Protein AF-A0A2P6S4Z4-F1 (afdb_monomer_lite)

Foldseek 3Di:
DDDDPPDPPPPPPQDADDLVNVVVLLVLLVVLLVCLVVVVLVSSLVSLVVSLVVLVVGPHPPDPVSVLVNLLSVQLNVCSVVSVSLLNLLSSLLSSLLSCVVSVVDDDDPDPPDDDDDPPPPVVCLVVVLVLLLQLLVCLVVVVLVSNVVSLSVVSNVSSVPSVVSNPNLSSLLSSLSSVLNVCSVVVVSVSSNVSSCVSCVSVVSPPPPPPPDDD

Sequence (216 aa):
MFMNCFREENSGGGRPLTEEEIGAWINVLRGAEIALEADKIQTASAMVAGVAARLDATDLPDDVKEAKLQEMMKAIEQAVEEDNKSKAVALINAIGAEFEHQHGNARGRGTLQRQLHQTENLHSVQPVLAGRLKDAFTAIERQEIAKAQRILHGFYHLLKDNKELCKDKKTLIFLHAIHQTEQYIKQDARSKAEQTLQGAAFALGVGVQKQLQEGH

pLDDT: mean 71.38, std 17.84, range [32.12, 90.38]

Organism: Rosa chinensis (NCBI:txid74649)

Radius of gyration: 20.3 Å; chains: 1; bounding box: 72×39×55 Å

Structure (mmCIF, N/CA/C/O backbone):
data_AF-A0A2P6S4Z4-F1
#
_entry.id   AF-A0A2P6S4Z4-F1
#
loop_
_atom_site.group_PDB
_atom_site.id
_atom_site.type_symbol
_atom_site.label_atom_id
_atom_site.label_alt_id
_atom_site.label_comp_id
_atom_site.label_asym_id
_atom_site.label_entity_id
_atom_site.label_seq_id
_atom_site.pdbx_PDB_ins_code
_atom_site.Cartn_x
_atom_site.Cartn_y
_atom_site.Cartn_z
_atom_site.occupancy
_atom_site.B_iso_or_equiv
_atom_site.auth_seq_id
_atom_site.auth_comp_id
_atom_site.auth_asym_id
_atom_site.auth_atom_id
_atom_site.pdbx_PDB_model_num
ATOM 1 N N . MET A 1 1 ? 56.459 -18.640 17.563 1.00 38.53 1 MET A N 1
ATOM 2 C CA . MET A 1 1 ? 56.231 -18.186 16.176 1.00 38.53 1 MET A CA 1
ATOM 3 C C . MET A 1 1 ? 54.728 -18.244 15.953 1.00 38.53 1 MET A C 1
ATOM 5 O O . MET A 1 1 ? 54.200 -19.321 15.726 1.00 38.53 1 MET A O 1
ATOM 9 N N . PHE A 1 2 ? 54.030 -17.138 16.218 1.00 35.75 2 PHE A N 1
ATOM 10 C CA . PHE A 1 2 ? 52.566 -17.066 16.208 1.00 35.75 2 PHE A CA 1
ATOM 11 C C . PHE A 1 2 ? 52.087 -16.130 15.096 1.00 35.75 2 PHE A C 1
ATOM 13 O O . PHE A 1 2 ? 52.628 -15.042 14.938 1.00 35.75 2 PHE A O 1
ATOM 20 N N . MET A 1 3 ? 51.037 -16.604 14.423 1.00 34.03 3 MET A N 1
ATOM 21 C CA . MET A 1 3 ? 49.955 -15.891 13.734 1.00 34.03 3 MET A CA 1
ATOM 22 C C . MET A 1 3 ? 50.257 -15.030 12.500 1.00 34.03 3 MET A C 1
ATOM 24 O O . MET A 1 3 ? 50.690 -13.885 12.570 1.00 34.03 3 MET A O 1
ATOM 28 N N . ASN A 1 4 ? 49.827 -15.598 11.367 1.00 43.94 4 ASN A N 1
ATOM 29 C CA . ASN A 1 4 ? 49.181 -14.900 10.261 1.00 43.94 4 ASN A CA 1
ATOM 30 C C . ASN A 1 4 ? 48.159 -13.871 10.775 1.00 43.94 4 ASN A C 1
ATOM 32 O O . ASN A 1 4 ? 47.177 -14.250 11.410 1.00 43.94 4 ASN A O 1
ATOM 36 N N . CYS A 1 5 ? 48.345 -12.606 10.408 1.00 39.00 5 CYS A N 1
ATOM 37 C CA . CYS A 1 5 ? 47.287 -11.600 10.378 1.00 39.00 5 CYS A CA 1
ATOM 38 C C . CYS A 1 5 ? 47.094 -11.165 8.924 1.00 39.00 5 CYS A C 1
ATOM 40 O O . CYS A 1 5 ? 47.568 -10.115 8.504 1.00 39.00 5 CYS A O 1
ATOM 42 N N . PHE A 1 6 ? 46.398 -12.002 8.156 1.00 42.88 6 PHE A N 1
ATOM 43 C CA . PHE A 1 6 ? 45.563 -11.501 7.072 1.00 42.88 6 PHE A CA 1
ATOM 44 C C . PHE A 1 6 ? 44.304 -10.954 7.747 1.00 42.88 6 PHE A C 1
ATOM 46 O O . PHE A 1 6 ? 43.524 -11.716 8.317 1.00 42.88 6 PHE A O 1
ATOM 53 N N . ARG A 1 7 ? 44.127 -9.637 7.738 1.00 34.62 7 ARG A N 1
ATOM 54 C CA . ARG A 1 7 ? 42.808 -9.037 7.914 1.00 34.62 7 ARG A CA 1
ATOM 55 C C . ARG A 1 7 ? 42.607 -8.124 6.724 1.00 34.62 7 ARG A C 1
ATOM 57 O O . ARG A 1 7 ? 43.152 -7.029 6.684 1.00 34.62 7 ARG A O 1
ATOM 64 N N . GLU A 1 8 ? 41.900 -8.658 5.737 1.00 39.00 8 GLU A N 1
ATOM 65 C CA . GLU A 1 8 ? 41.342 -7.887 4.639 1.00 39.00 8 GLU A CA 1
ATOM 66 C C . GLU A 1 8 ? 40.500 -6.757 5.233 1.00 39.00 8 GLU A C 1
ATOM 68 O O . GLU A 1 8 ? 39.553 -6.980 5.995 1.00 39.00 8 GLU A O 1
ATOM 73 N N . GLU A 1 9 ? 40.893 -5.531 4.910 1.00 37.28 9 GLU A N 1
ATOM 74 C CA . GLU A 1 9 ? 40.041 -4.359 5.008 1.00 37.28 9 GLU A CA 1
ATOM 75 C C . GLU A 1 9 ? 38.909 -4.552 4.002 1.00 37.28 9 GLU A C 1
ATOM 77 O O . GLU A 1 9 ? 39.023 -4.202 2.827 1.00 37.28 9 GLU A O 1
ATOM 82 N N . ASN A 1 10 ? 37.818 -5.168 4.458 1.00 32.72 10 ASN A N 1
ATOM 83 C CA . ASN A 1 10 ? 36.588 -5.239 3.689 1.00 32.72 10 ASN A CA 1
ATOM 84 C C . ASN A 1 10 ? 36.005 -3.822 3.641 1.00 32.72 10 ASN A C 1
ATOM 86 O O . ASN A 1 10 ? 35.256 -3.388 4.516 1.00 32.72 10 ASN A O 1
ATOM 90 N N . SER A 1 11 ? 36.464 -3.073 2.644 1.00 38.00 11 SER A N 1
ATOM 91 C CA . SER A 1 11 ? 35.952 -1.769 2.267 1.00 38.00 11 SER A CA 1
ATOM 92 C C . SER A 1 11 ? 34.535 -1.985 1.749 1.00 38.00 11 SER A C 1
ATOM 94 O O . SER A 1 11 ? 34.343 -2.332 0.585 1.00 38.00 11 SER A O 1
ATOM 96 N N . GLY A 1 12 ? 33.551 -1.838 2.639 1.00 35.84 12 GLY A N 1
ATOM 97 C CA . GLY A 1 12 ? 32.130 -1.743 2.309 1.00 35.84 12 GLY A CA 1
ATOM 98 C C . GLY A 1 12 ? 31.879 -0.460 1.526 1.00 35.84 12 GLY A C 1
ATOM 99 O O . GLY A 1 12 ? 31.454 0.550 2.072 1.00 35.84 12 GLY A O 1
ATOM 100 N N . GLY A 1 13 ? 32.280 -0.474 0.259 1.00 34.88 13 GLY A N 1
ATOM 101 C CA . GLY A 1 13 ? 31.943 0.530 -0.732 1.00 34.88 13 GLY A CA 1
ATOM 102 C C . GLY A 1 13 ? 30.758 0.024 -1.532 1.00 34.88 13 GLY A C 1
ATOM 103 O O . GLY A 1 13 ? 30.939 -0.444 -2.657 1.00 34.88 13 GLY A O 1
ATOM 104 N N . GLY A 1 14 ? 29.564 0.082 -0.945 1.00 45.16 14 GLY A N 1
ATOM 105 C CA . GLY A 1 14 ? 28.321 -0.123 -1.671 1.00 45.16 14 GLY A CA 1
ATOM 106 C C . GLY A 1 14 ? 28.251 0.835 -2.854 1.00 45.16 14 GLY A C 1
ATOM 107 O O . GLY A 1 14 ? 28.290 2.058 -2.694 1.00 45.16 14 GLY A O 1
ATOM 108 N N . ARG A 1 15 ? 28.241 0.288 -4.074 1.00 50.69 15 ARG A N 1
ATOM 109 C CA . ARG A 1 15 ? 28.067 1.103 -5.279 1.00 50.69 15 ARG A CA 1
ATOM 110 C C . ARG A 1 15 ? 26.644 1.676 -5.260 1.00 50.69 15 ARG A C 1
ATOM 112 O O . ARG A 1 15 ? 25.706 0.913 -5.028 1.00 50.69 15 ARG A O 1
ATOM 119 N N . PRO A 1 16 ? 26.456 2.977 -5.526 1.00 54.06 16 PRO A N 1
ATOM 120 C CA . PRO A 1 16 ? 25.119 3.537 -5.639 1.00 54.06 16 PRO A CA 1
ATOM 121 C C . PRO A 1 16 ? 24.357 2.824 -6.760 1.00 54.06 16 PRO A C 1
ATOM 123 O O . PRO A 1 16 ? 24.938 2.504 -7.803 1.00 54.06 16 PRO A O 1
ATOM 126 N N . LEU A 1 17 ? 23.065 2.582 -6.539 1.00 60.28 17 LEU A N 1
ATOM 127 C CA . LEU A 1 17 ? 22.195 1.970 -7.538 1.00 60.28 17 LEU A CA 1
ATOM 128 C C . LEU A 1 17 ? 22.191 2.799 -8.820 1.00 60.28 17 LEU A C 1
ATOM 130 O O . LEU A 1 17 ? 21.962 4.011 -8.798 1.00 60.28 17 LEU A O 1
ATOM 134 N N . THR A 1 18 ? 22.437 2.137 -9.945 1.00 65.12 18 THR A N 1
ATOM 135 C CA . THR A 1 18 ? 22.367 2.793 -11.248 1.00 65.12 18 THR A CA 1
ATOM 136 C C . THR A 1 18 ? 20.911 2.979 -11.669 1.00 65.12 18 THR A C 1
ATOM 138 O O . THR A 1 18 ? 20.033 2.179 -11.341 1.00 65.12 18 THR A O 1
ATOM 141 N N . GLU A 1 19 ? 20.635 4.026 -12.448 1.00 62.94 19 GLU A N 1
ATOM 142 C CA . GLU A 1 19 ? 19.294 4.275 -12.999 1.00 62.94 19 GLU A CA 1
ATOM 143 C C . GLU A 1 19 ? 18.783 3.093 -13.846 1.00 62.94 19 GLU A C 1
ATOM 145 O O . GLU A 1 19 ? 17.580 2.837 -13.903 1.00 62.94 19 GLU A O 1
ATOM 150 N N . GLU A 1 20 ? 19.692 2.331 -14.463 1.00 67.38 20 GLU A N 1
ATOM 151 C CA . GLU A 1 20 ? 19.372 1.118 -15.223 1.00 67.38 20 GLU A CA 1
ATOM 152 C C . GLU A 1 20 ? 18.885 -0.026 -14.323 1.00 67.38 20 GLU A C 1
ATOM 154 O O . GLU A 1 20 ? 17.918 -0.712 -14.665 1.00 67.38 20 GLU A O 1
ATOM 159 N N . GLU A 1 21 ? 19.504 -0.213 -13.155 1.00 69.12 21 GLU A N 1
ATOM 160 C CA . GLU A 1 21 ? 19.091 -1.219 -12.170 1.00 69.12 21 GLU A CA 1
ATOM 161 C C . GLU A 1 21 ? 17.712 -0.885 -11.592 1.00 69.12 21 GLU A C 1
ATOM 163 O O . GLU A 1 21 ? 16.837 -1.754 -11.540 1.00 69.12 21 GLU A O 1
ATOM 168 N N . ILE A 1 22 ? 17.471 0.390 -11.276 1.00 69.31 22 ILE A N 1
ATOM 169 C CA . ILE A 1 22 ? 16.160 0.887 -10.835 1.00 69.31 22 ILE A CA 1
ATOM 170 C C . ILE A 1 22 ? 15.104 0.672 -11.930 1.00 69.31 22 ILE A C 1
ATOM 172 O O . ILE A 1 22 ? 14.015 0.154 -11.667 1.00 69.31 22 ILE A O 1
ATOM 176 N N . GLY A 1 23 ? 15.426 1.007 -13.184 1.00 66.62 23 GLY A N 1
ATOM 177 C CA . GLY A 1 23 ? 14.535 0.791 -14.324 1.00 66.62 23 GLY A CA 1
ATOM 178 C C . GLY A 1 23 ? 14.185 -0.686 -14.536 1.00 66.62 23 GLY A C 1
ATOM 179 O O . GLY A 1 23 ? 13.029 -1.024 -14.809 1.00 66.62 23 GLY A O 1
ATOM 180 N N . ALA A 1 24 ? 15.152 -1.590 -14.359 1.00 77.19 24 ALA A N 1
ATOM 181 C CA . ALA A 1 24 ? 14.922 -3.029 -14.428 1.00 77.19 24 ALA A CA 1
ATOM 182 C C . ALA A 1 24 ? 13.969 -3.511 -13.323 1.00 77.19 24 ALA A C 1
ATOM 184 O O . ALA A 1 24 ? 13.082 -4.325 -13.590 1.00 77.19 24 ALA A O 1
ATOM 185 N N . TRP A 1 25 ? 14.096 -2.983 -12.105 1.00 79.12 25 TRP A N 1
ATOM 186 C CA . TRP A 1 25 ? 13.218 -3.333 -10.987 1.00 79.12 25 TRP A CA 1
ATOM 187 C C . TRP A 1 25 ? 11.778 -2.884 -11.220 1.00 79.12 25 TRP A C 1
ATOM 189 O O . TRP A 1 25 ? 10.855 -3.680 -11.050 1.00 79.12 25 TRP A O 1
ATOM 199 N N . ILE A 1 26 ? 11.576 -1.656 -11.702 1.00 76.19 26 ILE A N 1
ATOM 200 C CA . ILE A 1 26 ? 10.241 -1.139 -12.043 1.00 76.19 26 ILE A CA 1
ATOM 201 C C . ILE A 1 26 ? 9.589 -1.994 -13.129 1.00 76.19 26 ILE A C 1
ATOM 203 O O . ILE A 1 26 ? 8.400 -2.297 -13.047 1.00 76.19 26 ILE A O 1
ATOM 207 N N . ASN A 1 27 ? 10.354 -2.436 -14.129 1.00 78.75 27 ASN A N 1
ATOM 208 C CA . ASN A 1 27 ? 9.832 -3.321 -15.169 1.00 78.75 27 ASN A CA 1
ATOM 209 C C . ASN A 1 27 ? 9.381 -4.677 -14.606 1.00 78.75 27 ASN A C 1
ATOM 211 O O . ASN A 1 27 ? 8.350 -5.199 -15.034 1.00 78.75 27 ASN A O 1
ATOM 215 N N . VAL A 1 28 ? 10.100 -5.229 -13.623 1.00 84.38 28 VAL A N 1
ATOM 216 C CA . VAL A 1 28 ? 9.684 -6.457 -12.928 1.00 84.38 28 VAL A CA 1
ATOM 217 C C . VAL A 1 28 ? 8.427 -6.218 -12.089 1.00 84.38 28 VAL A C 1
ATOM 219 O O . VAL A 1 28 ? 7.503 -7.025 -12.161 1.00 84.38 28 VAL A O 1
ATOM 222 N N . LEU A 1 29 ? 8.338 -5.101 -11.361 1.00 81.75 29 LEU A N 1
ATOM 223 C CA . LEU A 1 29 ? 7.143 -4.742 -10.587 1.00 81.75 29 LEU A CA 1
ATOM 224 C C . LEU A 1 29 ? 5.912 -4.537 -11.483 1.00 81.75 29 LEU A C 1
ATOM 226 O O . LEU A 1 29 ? 4.835 -5.032 -11.165 1.00 81.75 29 LEU A O 1
ATOM 230 N N . ARG A 1 30 ? 6.071 -3.905 -12.651 1.00 81.38 30 ARG A N 1
ATOM 231 C CA . ARG A 1 30 ? 5.015 -3.822 -13.677 1.00 81.38 30 ARG A CA 1
ATOM 232 C C . ARG A 1 30 ? 4.630 -5.202 -14.217 1.00 81.38 30 ARG A C 1
ATOM 234 O O . ARG A 1 30 ? 3.461 -5.468 -14.479 1.00 81.38 30 ARG A O 1
ATOM 241 N N . GLY A 1 31 ? 5.595 -6.108 -14.364 1.00 81.38 31 GLY A N 1
ATOM 242 C CA . GLY A 1 31 ? 5.321 -7.514 -14.668 1.00 81.38 31 GLY A CA 1
ATOM 243 C C . GLY A 1 31 ? 4.476 -8.190 -13.582 1.00 81.38 31 GLY A C 1
ATOM 244 O O . GLY A 1 31 ? 3.517 -8.893 -13.905 1.00 81.38 31 GLY A O 1
ATOM 245 N N . ALA A 1 32 ? 4.786 -7.928 -12.309 1.00 81.56 32 ALA A N 1
ATOM 246 C CA . ALA A 1 32 ? 4.036 -8.441 -11.166 1.00 81.56 32 ALA A CA 1
ATOM 247 C C . ALA A 1 32 ? 2.606 -7.885 -11.129 1.00 81.56 32 ALA A C 1
ATOM 249 O O . ALA A 1 32 ? 1.669 -8.643 -10.895 1.00 81.56 32 ALA A O 1
ATOM 250 N N . GLU A 1 33 ? 2.417 -6.602 -11.443 1.00 83.44 33 GLU A N 1
ATOM 251 C CA . GLU A 1 33 ? 1.096 -5.987 -11.617 1.00 83.44 33 GLU A CA 1
ATOM 252 C C . GLU A 1 33 ? 0.266 -6.732 -12.673 1.00 83.44 33 GLU A C 1
ATOM 254 O O . GLU A 1 33 ? -0.856 -7.148 -12.395 1.00 83.44 33 GLU A O 1
ATOM 259 N N . ILE A 1 34 ? 0.825 -6.974 -13.865 1.00 84.44 34 ILE A N 1
ATOM 260 C CA . ILE A 1 34 ? 0.132 -7.702 -14.943 1.00 84.44 34 ILE A CA 1
ATOM 261 C C . ILE A 1 34 ? -0.201 -9.137 -14.512 1.00 84.44 34 ILE A C 1
ATOM 263 O O . ILE A 1 34 ? -1.270 -9.659 -14.835 1.00 84.44 34 ILE A O 1
ATOM 267 N N . ALA A 1 35 ? 0.709 -9.793 -13.791 1.00 81.31 35 ALA A N 1
ATOM 268 C CA . ALA A 1 35 ? 0.474 -11.126 -13.254 1.00 81.31 35 ALA A CA 1
ATOM 269 C C . ALA A 1 35 ? -0.670 -11.123 -12.229 1.00 81.31 35 ALA A C 1
ATOM 271 O O . ALA A 1 35 ? -1.542 -11.987 -12.310 1.00 81.31 35 ALA A O 1
ATOM 272 N N . LEU A 1 36 ? -0.718 -10.133 -11.333 1.00 82.50 36 LEU A N 1
ATOM 273 C CA . LEU A 1 36 ? -1.828 -9.934 -10.402 1.00 82.50 36 LEU A CA 1
ATOM 274 C C . LEU A 1 36 ? -3.136 -9.695 -11.151 1.00 82.50 36 LEU A C 1
ATOM 276 O O . LEU A 1 36 ? -4.132 -10.333 -10.832 1.00 82.50 36 LEU A O 1
ATOM 280 N N . GLU A 1 37 ? -3.153 -8.821 -12.163 1.00 81.62 37 GLU A N 1
ATOM 281 C CA . GLU A 1 37 ? -4.328 -8.563 -13.007 1.00 81.62 37 GLU A CA 1
ATOM 282 C C . GLU A 1 37 ? -4.875 -9.838 -13.654 1.00 81.62 37 GLU A C 1
ATOM 284 O O . GLU A 1 37 ? -6.092 -10.011 -13.679 1.00 81.62 37 GLU A O 1
ATOM 289 N N . ALA A 1 38 ? -3.991 -10.743 -14.077 1.00 85.44 38 ALA A N 1
ATOM 290 C CA . ALA A 1 38 ? -4.318 -12.044 -14.656 1.00 85.44 38 ALA A CA 1
ATOM 291 C C . ALA A 1 38 ? -4.534 -13.176 -13.624 1.00 85.44 38 ALA A C 1
ATOM 293 O O . ALA A 1 38 ? -4.539 -14.343 -14.016 1.00 85.44 38 ALA A O 1
ATOM 294 N N . ASP A 1 39 ? -4.648 -12.850 -12.332 1.00 86.50 39 ASP A N 1
ATOM 295 C CA . ASP A 1 39 ? -4.830 -13.783 -11.205 1.00 86.50 39 ASP A CA 1
ATOM 296 C C . ASP A 1 39 ? -3.722 -14.854 -11.087 1.00 86.50 39 ASP A C 1
ATOM 298 O O . ASP A 1 39 ? -3.900 -15.945 -10.548 1.00 86.50 39 ASP A O 1
ATOM 302 N N . LYS A 1 40 ? -2.516 -14.523 -11.562 1.00 88.19 40 LYS A N 1
ATOM 303 C CA . LYS A 1 40 ? -1.300 -15.341 -11.452 1.00 88.19 40 LYS A CA 1
ATOM 304 C C . LYS A 1 40 ? -0.512 -14.969 -10.196 1.00 88.19 40 LYS A C 1
ATOM 306 O O . LYS A 1 40 ? 0.622 -14.492 -10.278 1.00 88.19 40 LYS A O 1
ATOM 311 N N . ILE A 1 41 ? -1.106 -15.211 -9.030 1.00 85.38 41 ILE A N 1
ATOM 312 C CA . ILE A 1 41 ? -0.573 -14.780 -7.724 1.00 85.38 41 ILE A CA 1
ATOM 313 C C . ILE A 1 41 ? 0.837 -15.327 -7.454 1.00 85.38 41 ILE A C 1
ATOM 315 O O . ILE A 1 41 ? 1.726 -14.575 -7.069 1.00 85.38 41 ILE A O 1
ATOM 319 N N . GLN A 1 42 ? 1.098 -16.605 -7.751 1.00 84.62 42 GLN A N 1
ATOM 320 C CA . GLN A 1 42 ? 2.431 -17.206 -7.572 1.00 84.62 42 GLN A CA 1
ATOM 321 C C . GLN A 1 42 ? 3.498 -16.553 -8.463 1.00 84.62 42 GLN A C 1
ATOM 323 O O . GLN A 1 42 ? 4.634 -16.353 -8.040 1.00 84.62 42 GLN A O 1
ATOM 328 N N . THR A 1 43 ? 3.133 -16.192 -9.696 1.00 86.56 43 THR A N 1
ATOM 329 C CA . THR A 1 43 ? 4.031 -15.482 -10.614 1.00 86.56 43 THR A CA 1
ATOM 330 C C . THR A 1 43 ? 4.327 -14.077 -10.103 1.00 86.56 43 THR A C 1
ATOM 332 O O . THR A 1 43 ? 5.485 -13.669 -10.098 1.00 86.56 43 THR A O 1
ATOM 335 N N . ALA A 1 44 ? 3.304 -13.359 -9.633 1.00 80.75 44 ALA A N 1
ATOM 336 C CA . ALA A 1 44 ? 3.480 -12.046 -9.028 1.00 80.75 44 ALA A CA 1
ATOM 337 C C . ALA A 1 44 ? 4.366 -12.109 -7.775 1.00 80.75 44 ALA A C 1
ATOM 339 O O . ALA A 1 44 ? 5.303 -11.327 -7.658 1.00 80.75 44 ALA A O 1
ATOM 340 N N . SER A 1 45 ? 4.130 -13.082 -6.891 1.00 80.88 45 SER A N 1
ATOM 341 C CA . SER A 1 45 ? 4.920 -13.306 -5.674 1.00 80.88 45 SER A CA 1
ATOM 342 C C . SER A 1 45 ? 6.397 -13.534 -5.998 1.00 80.88 45 SER A C 1
ATOM 344 O O . SER A 1 45 ? 7.254 -12.827 -5.476 1.00 80.88 45 SER A O 1
ATOM 346 N N . ALA A 1 46 ? 6.702 -14.427 -6.946 1.00 85.44 46 ALA A N 1
ATOM 347 C CA . ALA A 1 46 ? 8.079 -14.691 -7.364 1.00 85.44 46 ALA A CA 1
ATOM 348 C C . ALA A 1 46 ? 8.771 -13.448 -7.956 1.00 85.44 46 ALA A C 1
ATOM 350 O O . ALA A 1 46 ? 9.964 -13.232 -7.737 1.00 85.44 46 ALA A O 1
ATOM 351 N N . MET A 1 47 ? 8.034 -12.619 -8.702 1.00 87.44 47 MET A N 1
ATOM 352 C CA . MET A 1 47 ? 8.559 -11.370 -9.259 1.00 87.44 47 MET A CA 1
ATOM 353 C C . MET A 1 47 ? 8.873 -10.344 -8.167 1.00 87.44 47 MET A C 1
ATOM 355 O O . MET A 1 47 ? 9.960 -9.768 -8.189 1.00 87.44 47 MET A O 1
ATOM 359 N N . VAL A 1 48 ? 7.961 -10.141 -7.211 1.00 84.75 48 VAL A N 1
ATOM 360 C CA . VAL A 1 48 ? 8.151 -9.200 -6.094 1.00 84.75 48 VAL A CA 1
ATOM 361 C C . VAL A 1 48 ? 9.304 -9.656 -5.199 1.00 84.75 48 VAL A C 1
ATOM 363 O O . VAL A 1 48 ? 10.214 -8.864 -4.964 1.00 84.75 48 VAL A O 1
ATOM 366 N N . ALA A 1 49 ? 9.340 -10.935 -4.815 1.00 83.12 49 ALA A N 1
ATOM 367 C CA . ALA A 1 49 ? 10.425 -11.509 -4.016 1.00 83.12 49 ALA A CA 1
ATOM 368 C C . ALA A 1 49 ? 11.787 -11.377 -4.714 1.00 83.12 49 ALA A C 1
ATOM 370 O O . ALA A 1 49 ? 12.804 -11.078 -4.091 1.00 83.12 49 ALA A O 1
ATOM 371 N N . GLY A 1 50 ? 11.817 -11.531 -6.041 1.00 82.19 50 GLY A N 1
ATOM 372 C CA . GLY A 1 50 ? 13.024 -11.311 -6.831 1.00 82.19 50 GLY A CA 1
ATOM 373 C C . GLY A 1 50 ? 13.502 -9.855 -6.849 1.00 82.19 50 GLY A C 1
ATOM 374 O O . GLY A 1 50 ? 14.687 -9.615 -7.066 1.00 82.19 50 GLY A O 1
ATOM 375 N N . VAL A 1 51 ? 12.620 -8.871 -6.660 1.00 82.88 51 VAL A N 1
ATOM 376 C CA . VAL A 1 51 ? 13.013 -7.458 -6.507 1.00 82.88 51 VAL A CA 1
ATOM 377 C C . VAL A 1 51 ? 13.451 -7.184 -5.069 1.00 82.88 51 VAL A C 1
ATOM 379 O O . VAL A 1 51 ? 14.500 -6.578 -4.884 1.00 82.88 51 VAL A O 1
ATOM 382 N N . ALA A 1 52 ? 12.723 -7.687 -4.069 1.00 80.06 52 ALA A N 1
ATOM 383 C CA . ALA A 1 52 ? 13.077 -7.530 -2.658 1.00 80.06 52 ALA A CA 1
ATOM 384 C C . ALA A 1 52 ? 14.453 -8.133 -2.333 1.00 80.06 52 ALA A C 1
ATOM 386 O O . ALA A 1 52 ? 15.298 -7.456 -1.762 1.00 80.06 52 ALA A O 1
ATOM 387 N N . ALA A 1 53 ? 14.743 -9.347 -2.812 1.00 79.38 53 ALA A N 1
ATOM 388 C CA . ALA A 1 53 ? 16.044 -9.983 -2.604 1.00 79.38 53 ALA A CA 1
ATOM 389 C C . ALA A 1 53 ? 17.206 -9.203 -3.250 1.00 79.38 53 ALA A C 1
ATOM 391 O O . ALA A 1 53 ? 18.328 -9.226 -2.751 1.00 79.38 53 ALA A O 1
ATOM 392 N N . ARG A 1 54 ? 16.955 -8.512 -4.373 1.00 77.69 54 ARG A N 1
ATOM 393 C CA . ARG A 1 54 ? 17.954 -7.636 -5.008 1.00 77.69 54 ARG A CA 1
ATOM 394 C C . ARG A 1 54 ? 18.140 -6.342 -4.226 1.00 77.69 54 ARG A C 1
ATOM 396 O O . ARG A 1 54 ? 19.265 -5.860 -4.157 1.00 77.69 54 ARG A O 1
ATOM 403 N N . LEU A 1 55 ? 17.065 -5.808 -3.653 1.00 74.25 55 LEU A N 1
ATOM 404 C CA . LEU A 1 55 ? 17.113 -4.639 -2.783 1.00 74.25 55 LEU A CA 1
ATOM 405 C C . LEU A 1 55 ? 17.921 -4.943 -1.515 1.00 74.25 55 LEU A C 1
ATOM 407 O O . LEU A 1 55 ? 18.867 -4.220 -1.240 1.00 74.25 55 LEU A O 1
ATOM 411 N N . ASP A 1 56 ? 17.645 -6.061 -0.838 1.00 72.00 56 ASP A N 1
ATOM 412 C CA . ASP A 1 56 ? 18.383 -6.505 0.358 1.00 72.00 56 ASP A CA 1
ATOM 413 C C . ASP A 1 56 ? 19.868 -6.795 0.076 1.00 72.00 56 ASP A C 1
ATOM 415 O O . ASP A 1 56 ? 20.721 -6.642 0.947 1.00 72.00 56 ASP A O 1
ATOM 419 N N . ALA A 1 57 ? 20.191 -7.242 -1.141 1.00 71.81 57 ALA A N 1
ATOM 420 C CA . ALA A 1 57 ? 21.565 -7.499 -1.564 1.00 71.81 57 ALA A CA 1
ATOM 421 C C . ALA A 1 57 ? 22.309 -6.239 -2.037 1.00 71.81 57 ALA A C 1
ATOM 423 O O . ALA A 1 57 ? 23.506 -6.324 -2.329 1.00 71.81 57 ALA A O 1
ATOM 424 N N . THR A 1 58 ? 21.623 -5.099 -2.168 1.00 68.81 58 THR A N 1
ATOM 425 C CA . THR A 1 58 ? 22.262 -3.851 -2.580 1.00 68.81 58 THR A CA 1
ATOM 426 C C . THR A 1 58 ? 22.617 -3.023 -1.357 1.00 68.81 58 THR A C 1
ATOM 428 O O . THR A 1 58 ? 21.753 -2.651 -0.577 1.00 68.81 58 THR A O 1
ATOM 431 N N . ASP A 1 59 ? 23.906 -2.730 -1.211 1.00 61.75 59 ASP A N 1
ATOM 432 C CA . ASP A 1 59 ? 24.448 -1.886 -0.148 1.00 61.75 59 ASP A CA 1
ATOM 433 C C . ASP A 1 59 ? 24.197 -0.419 -0.525 1.00 61.75 59 ASP A C 1
ATOM 435 O O . ASP A 1 59 ? 24.977 0.223 -1.237 1.00 61.75 59 ASP A O 1
ATOM 439 N N . LEU A 1 60 ? 23.006 0.049 -0.179 1.00 58.25 60 LEU A N 1
ATOM 440 C CA . LEU A 1 60 ? 22.529 1.394 -0.448 1.00 58.25 60 LEU A CA 1
ATOM 441 C C . LEU A 1 60 ? 22.940 2.330 0.707 1.00 58.25 60 LEU A C 1
ATOM 443 O O . LEU A 1 60 ? 23.079 1.907 1.856 1.00 58.25 60 LEU A O 1
ATOM 447 N N . PRO A 1 61 ? 23.211 3.615 0.418 1.00 55.72 61 PRO A N 1
ATOM 448 C CA . PRO A 1 61 ? 23.482 4.587 1.463 1.00 55.72 61 PRO A CA 1
ATOM 449 C C . PRO A 1 61 ? 22.210 4.842 2.275 1.00 55.72 61 PRO A C 1
ATOM 451 O O . PRO A 1 61 ? 21.167 5.083 1.681 1.00 55.72 61 PRO A O 1
ATOM 454 N N . ASP A 1 62 ? 22.372 4.866 3.602 1.00 51.00 62 ASP A N 1
ATOM 455 C CA . ASP A 1 62 ? 21.381 4.932 4.695 1.00 51.00 62 ASP A CA 1
ATOM 456 C C . ASP A 1 62 ? 20.457 6.179 4.660 1.00 51.00 62 ASP A C 1
ATOM 458 O O . ASP A 1 62 ? 20.351 6.971 5.604 1.00 51.00 62 ASP A O 1
ATOM 462 N N . ASP A 1 63 ? 19.819 6.427 3.521 1.00 56.09 63 ASP A N 1
ATOM 463 C CA . ASP A 1 63 ? 18.874 7.500 3.320 1.00 56.09 63 ASP A CA 1
ATOM 464 C C . ASP A 1 63 ? 17.464 7.037 3.713 1.00 56.09 63 ASP A C 1
ATOM 466 O O . ASP A 1 63 ? 17.031 5.905 3.514 1.00 56.09 63 ASP A O 1
ATOM 470 N N . VAL A 1 64 ? 16.686 7.947 4.301 1.00 53.25 64 VAL A N 1
ATOM 471 C CA . VAL A 1 64 ? 15.315 7.674 4.784 1.00 53.25 64 VAL A CA 1
ATOM 472 C C . VAL A 1 64 ? 14.396 7.129 3.669 1.00 53.25 64 VAL A C 1
ATOM 474 O O . VAL A 1 64 ? 13.332 6.568 3.944 1.00 53.25 64 VAL A O 1
ATOM 477 N N . LYS A 1 65 ? 14.782 7.296 2.399 1.00 58.72 65 LYS A N 1
ATOM 478 C CA . LYS A 1 65 ? 14.039 6.814 1.234 1.00 58.72 65 LYS A CA 1
ATOM 479 C C . LYS A 1 65 ? 14.237 5.321 1.002 1.00 58.72 65 LYS A C 1
ATOM 481 O O . LYS A 1 65 ? 13.254 4.662 0.665 1.00 58.72 65 LYS A O 1
ATOM 486 N N . GLU A 1 66 ? 15.435 4.787 1.218 1.00 63.97 66 GLU A N 1
ATOM 487 C CA . GLU A 1 66 ? 15.696 3.355 1.112 1.00 63.97 66 GLU A CA 1
ATOM 488 C C . GLU A 1 66 ? 14.885 2.558 2.134 1.00 63.97 66 GLU A C 1
ATOM 490 O O . GLU A 1 66 ? 14.153 1.642 1.755 1.00 63.97 66 GLU A O 1
ATOM 495 N N . ALA A 1 67 ? 14.958 2.928 3.416 1.00 67.88 67 ALA A N 1
ATOM 496 C CA . ALA A 1 67 ? 14.231 2.221 4.472 1.00 67.88 67 ALA A CA 1
ATOM 497 C C . ALA A 1 67 ? 12.721 2.174 4.176 1.00 67.88 67 ALA A C 1
ATOM 499 O O . ALA A 1 67 ? 12.048 1.162 4.380 1.00 67.88 67 ALA A O 1
ATOM 500 N N . LYS A 1 68 ? 12.191 3.262 3.607 1.00 71.94 68 LYS A N 1
ATOM 501 C CA . LYS A 1 68 ? 10.802 3.341 3.161 1.00 71.94 68 LYS A CA 1
ATOM 502 C C . LYS A 1 68 ? 10.519 2.458 1.948 1.00 71.94 68 LYS A C 1
ATOM 504 O O . LYS A 1 68 ? 9.467 1.830 1.893 1.00 71.94 68 LYS A O 1
ATOM 509 N N . LEU A 1 69 ? 11.421 2.408 0.971 1.00 75.56 69 LEU A N 1
ATOM 510 C CA . LEU A 1 69 ? 11.284 1.538 -0.193 1.00 75.56 69 LEU A CA 1
ATOM 511 C C . LEU A 1 69 ? 11.279 0.062 0.221 1.00 75.56 69 LEU A C 1
ATOM 513 O O . LEU A 1 69 ? 10.402 -0.679 -0.217 1.00 75.56 69 LEU A O 1
ATOM 517 N N . GLN A 1 70 ? 12.197 -0.346 1.098 1.00 78.69 70 GLN A N 1
ATOM 518 C CA . GLN A 1 70 ? 12.246 -1.698 1.656 1.00 78.69 70 GLN A CA 1
ATOM 519 C C . GLN A 1 70 ? 10.950 -2.049 2.398 1.00 78.69 70 GLN A C 1
ATOM 521 O O . GLN A 1 70 ? 10.382 -3.120 2.182 1.00 78.69 70 GLN A O 1
ATOM 526 N N . GLU A 1 71 ? 10.437 -1.141 3.234 1.00 82.62 71 GLU A N 1
ATOM 527 C CA . GLU A 1 71 ? 9.167 -1.349 3.939 1.00 82.62 71 GLU A CA 1
ATOM 528 C C . GLU A 1 71 ? 7.994 -1.504 2.958 1.00 82.62 71 GLU A C 1
ATOM 530 O O . GLU A 1 71 ? 7.152 -2.387 3.124 1.00 82.62 71 GLU A O 1
ATOM 535 N N . MET A 1 72 ? 7.960 -0.705 1.890 1.00 84.25 72 MET A N 1
ATOM 536 C CA . MET A 1 72 ? 6.907 -0.787 0.877 1.00 84.25 72 MET A CA 1
ATOM 537 C C . MET A 1 72 ? 7.019 -2.044 0.008 1.00 84.25 72 MET A C 1
ATOM 539 O O . MET A 1 72 ? 5.994 -2.609 -0.365 1.00 84.25 72 MET A O 1
ATOM 543 N N . MET A 1 73 ? 8.232 -2.530 -0.260 1.00 85.88 73 MET A N 1
ATOM 544 C CA . MET A 1 73 ? 8.453 -3.817 -0.923 1.00 85.88 73 MET A CA 1
ATOM 545 C C . MET A 1 73 ? 7.921 -4.977 -0.078 1.00 85.88 73 MET A C 1
ATOM 547 O O . MET A 1 73 ? 7.139 -5.782 -0.583 1.00 85.88 73 MET A O 1
ATOM 551 N N . LYS A 1 74 ? 8.224 -4.995 1.225 1.00 87.38 74 LYS A N 1
ATOM 552 C CA . LYS A 1 74 ? 7.651 -5.969 2.170 1.00 87.38 74 LYS A CA 1
ATOM 553 C C . LYS A 1 74 ? 6.126 -5.868 2.242 1.00 87.38 74 LYS A C 1
ATOM 555 O O . LYS A 1 74 ? 5.434 -6.880 2.317 1.00 87.38 74 LYS A O 1
ATOM 560 N N . ALA A 1 75 ? 5.578 -4.654 2.170 1.00 89.06 75 ALA A N 1
ATOM 561 C CA . ALA A 1 75 ? 4.134 -4.448 2.132 1.00 89.06 75 ALA A CA 1
ATOM 562 C C . ALA A 1 75 ? 3.485 -5.017 0.856 1.00 89.06 75 ALA A C 1
ATOM 564 O O . ALA A 1 75 ? 2.348 -5.490 0.927 1.00 89.06 75 ALA A O 1
ATOM 565 N N . ILE A 1 76 ? 4.183 -4.993 -0.290 1.00 87.69 76 ILE A N 1
ATOM 566 C CA . ILE A 1 76 ? 3.731 -5.654 -1.523 1.00 87.69 76 ILE A CA 1
ATOM 567 C C . ILE A 1 76 ? 3.775 -7.170 -1.344 1.00 87.69 76 ILE A C 1
ATOM 569 O O . ILE A 1 76 ? 2.781 -7.819 -1.650 1.00 87.69 76 ILE A O 1
ATOM 573 N N . GLU A 1 77 ? 4.869 -7.734 -0.827 1.00 88.06 77 GLU A N 1
ATOM 574 C CA . GLU A 1 77 ? 4.984 -9.181 -0.579 1.00 88.06 77 GLU A CA 1
ATOM 575 C C . GLU A 1 77 ? 3.847 -9.685 0.306 1.00 88.06 77 GLU A C 1
ATOM 577 O O . GLU A 1 77 ? 3.091 -10.564 -0.110 1.00 88.06 77 GLU A O 1
ATOM 582 N N . GLN A 1 78 ? 3.639 -9.036 1.456 1.00 89.50 78 GLN A N 1
ATOM 583 C CA . GLN A 1 78 ? 2.530 -9.343 2.354 1.00 89.50 78 GLN A CA 1
ATOM 584 C C . GLN A 1 78 ? 1.181 -9.246 1.634 1.00 89.50 78 GLN A C 1
ATOM 586 O O . GLN A 1 78 ? 0.316 -10.096 1.817 1.00 89.50 78 GLN A O 1
ATOM 591 N N . ALA A 1 79 ? 0.972 -8.212 0.815 1.00 88.06 79 ALA A N 1
ATOM 592 C CA . ALA A 1 79 ? -0.281 -8.048 0.090 1.00 88.06 79 ALA A CA 1
ATOM 593 C C . ALA A 1 79 ? -0.507 -9.153 -0.951 1.00 88.06 79 ALA A C 1
ATOM 595 O O . ALA A 1 79 ? -1.646 -9.566 -1.143 1.00 88.06 79 ALA A O 1
ATOM 596 N N . VAL A 1 80 ? 0.546 -9.644 -1.608 1.00 86.69 80 VAL A N 1
ATOM 597 C CA . VAL A 1 80 ? 0.450 -10.771 -2.544 1.00 86.69 80 VAL A CA 1
ATOM 598 C C . VAL A 1 80 ? 0.166 -12.079 -1.797 1.00 86.69 80 VAL A C 1
ATOM 600 O O . VAL A 1 80 ? -0.663 -12.862 -2.254 1.00 86.69 80 VAL A O 1
ATOM 603 N N . GLU A 1 81 ? 0.797 -12.306 -0.644 1.00 87.88 81 GLU A N 1
ATOM 604 C CA . GLU A 1 81 ? 0.553 -13.481 0.210 1.00 87.88 81 GLU A CA 1
ATOM 605 C C . GLU A 1 81 ? -0.866 -13.506 0.794 1.00 87.88 81 GLU A C 1
ATOM 607 O O . GLU A 1 81 ? -1.490 -14.562 0.874 1.00 87.88 81 GLU A O 1
ATOM 612 N N . GLU A 1 82 ? -1.394 -12.338 1.167 1.00 87.19 82 GLU A N 1
ATOM 613 C CA . GLU A 1 82 ? -2.763 -12.158 1.665 1.00 87.19 82 GLU A CA 1
ATOM 614 C C . GLU A 1 82 ? -3.824 -12.165 0.536 1.00 87.19 82 GLU A C 1
ATOM 616 O O . GLU A 1 82 ? -5.001 -11.934 0.816 1.00 87.19 82 GLU A O 1
ATOM 621 N N . ASP A 1 83 ? -3.436 -12.383 -0.731 1.00 86.00 83 ASP A N 1
ATOM 622 C CA . ASP A 1 83 ? -4.286 -12.243 -1.934 1.00 86.00 83 ASP A CA 1
ATOM 623 C C . ASP A 1 83 ? -4.992 -10.870 -2.032 1.00 86.00 83 ASP A C 1
ATOM 625 O O . ASP A 1 83 ? -6.053 -10.680 -2.631 1.00 86.00 83 ASP A O 1
ATOM 629 N N . ASN A 1 84 ? -4.379 -9.843 -1.442 1.00 87.19 84 ASN A N 1
ATOM 630 C CA . ASN A 1 84 ? -4.848 -8.470 -1.501 1.00 87.19 84 ASN A CA 1
ATOM 631 C C . ASN A 1 84 ? -4.311 -7.770 -2.757 1.00 87.19 84 ASN A C 1
ATOM 633 O O . ASN A 1 84 ? -3.460 -6.873 -2.713 1.00 87.19 84 ASN A O 1
ATOM 637 N N . LYS A 1 85 ? -4.869 -8.165 -3.904 1.00 86.94 85 LYS A N 1
ATOM 638 C CA . LYS A 1 85 ? -4.552 -7.612 -5.230 1.00 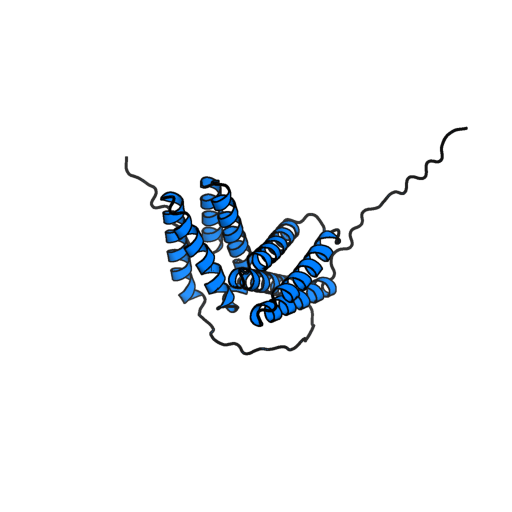86.94 85 LYS A CA 1
ATOM 639 C C . LYS A 1 85 ? -4.646 -6.086 -5.280 1.00 86.94 85 LYS A C 1
ATOM 641 O O . LYS A 1 85 ? -3.810 -5.441 -5.906 1.00 86.94 85 LYS A O 1
ATOM 646 N N . SER A 1 86 ? -5.647 -5.496 -4.627 1.00 86.06 86 SER A N 1
ATOM 647 C CA . SER A 1 86 ? -5.846 -4.041 -4.622 1.00 86.06 86 SER A CA 1
ATOM 648 C C . SER A 1 86 ? -4.695 -3.305 -3.955 1.00 86.06 86 SER A C 1
ATOM 650 O O . SER A 1 86 ? -4.169 -2.347 -4.518 1.00 86.06 86 SER A O 1
ATOM 652 N N . LYS A 1 87 ? -4.266 -3.785 -2.787 1.00 90.06 87 LYS A N 1
ATOM 653 C CA . LYS A 1 87 ? -3.126 -3.237 -2.056 1.00 90.06 87 LYS A CA 1
ATOM 654 C C . LYS A 1 87 ? -1.826 -3.420 -2.828 1.00 90.06 87 LYS A C 1
ATOM 656 O O . LYS A 1 87 ? -1.111 -2.442 -3.023 1.00 90.06 87 LYS A O 1
ATOM 661 N N . ALA A 1 88 ? -1.558 -4.626 -3.327 1.00 86.88 88 ALA A N 1
ATOM 662 C CA . ALA A 1 88 ? -0.337 -4.909 -4.077 1.00 86.88 88 ALA A CA 1
ATOM 663 C C . ALA A 1 88 ? -0.206 -4.010 -5.322 1.00 86.88 88 ALA A C 1
ATOM 665 O O . ALA A 1 88 ? 0.826 -3.370 -5.512 1.00 86.88 88 ALA A O 1
ATOM 666 N N . VAL A 1 89 ? -1.271 -3.879 -6.123 1.00 85.50 89 VAL A N 1
ATOM 667 C CA . VAL A 1 89 ? -1.267 -3.024 -7.324 1.00 85.50 89 VAL A CA 1
ATOM 668 C C . VAL A 1 89 ? -1.132 -1.538 -6.972 1.00 85.50 89 VAL A C 1
ATOM 670 O O . VAL A 1 89 ? -0.347 -0.834 -7.606 1.00 85.50 89 VAL A O 1
ATOM 673 N N . ALA A 1 90 ? -1.846 -1.043 -5.954 1.00 85.88 90 ALA A N 1
ATOM 674 C CA . ALA A 1 90 ? -1.744 0.360 -5.542 1.00 85.88 90 ALA A CA 1
ATOM 675 C C . ALA A 1 90 ? -0.317 0.729 -5.093 1.00 85.88 90 ALA A C 1
ATOM 677 O O . ALA A 1 90 ? 0.202 1.777 -5.481 1.00 85.88 90 ALA A O 1
ATOM 678 N N . LEU A 1 91 ? 0.329 -0.152 -4.321 1.00 88.06 91 LEU A N 1
ATOM 679 C CA . LEU A 1 91 ? 1.710 0.017 -3.866 1.00 88.06 91 LEU A CA 1
ATOM 680 C C . LEU A 1 91 ? 2.701 -0.007 -5.039 1.00 88.06 91 LEU A C 1
ATOM 682 O O . LEU A 1 91 ? 3.529 0.896 -5.142 1.00 88.06 91 LEU A O 1
ATOM 686 N N . ILE A 1 92 ? 2.578 -0.975 -5.956 1.00 86.12 92 ILE A N 1
ATOM 687 C CA . ILE A 1 92 ? 3.418 -1.061 -7.164 1.00 86.12 92 ILE A CA 1
ATOM 688 C C . ILE A 1 92 ? 3.313 0.223 -7.999 1.00 86.12 92 ILE A C 1
ATOM 690 O O . ILE A 1 92 ? 4.335 0.790 -8.389 1.00 86.12 92 ILE A O 1
ATOM 694 N N . ASN A 1 93 ? 2.092 0.716 -8.228 1.00 85.06 93 ASN A N 1
ATOM 695 C CA . ASN A 1 93 ? 1.859 1.931 -9.008 1.00 85.06 93 ASN A CA 1
ATOM 696 C C . ASN A 1 93 ? 2.493 3.168 -8.359 1.00 85.06 93 ASN A C 1
ATOM 698 O O . ASN A 1 93 ? 3.113 3.974 -9.051 1.00 85.06 93 ASN A O 1
ATOM 702 N N . ALA A 1 94 ? 2.362 3.317 -7.039 1.00 82.62 94 ALA A N 1
ATOM 703 C CA . ALA A 1 94 ? 2.940 4.448 -6.318 1.00 82.62 94 ALA A CA 1
ATOM 704 C C . ALA A 1 94 ? 4.475 4.407 -6.289 1.00 82.62 94 ALA A C 1
ATOM 706 O O . ALA A 1 94 ? 5.112 5.446 -6.452 1.00 82.62 94 ALA A O 1
ATOM 707 N N . ILE A 1 95 ? 5.075 3.222 -6.129 1.00 82.56 95 ILE A N 1
ATOM 708 C CA . ILE A 1 95 ? 6.534 3.053 -6.200 1.00 82.56 95 ILE A CA 1
ATOM 709 C C . ILE A 1 95 ? 7.035 3.408 -7.604 1.00 82.56 95 ILE A C 1
ATOM 711 O O . ILE A 1 95 ? 7.962 4.204 -7.740 1.00 82.56 95 ILE A O 1
ATOM 715 N N . GLY A 1 96 ? 6.398 2.870 -8.650 1.00 78.25 96 GLY A N 1
ATOM 716 C CA . GLY A 1 96 ? 6.774 3.155 -10.036 1.00 78.25 96 GLY A CA 1
ATOM 717 C C . GLY A 1 96 ? 6.726 4.649 -10.362 1.00 78.25 96 GLY A C 1
ATOM 718 O O . GLY A 1 96 ? 7.672 5.182 -10.939 1.00 78.25 96 GLY A O 1
ATOM 719 N N . ALA A 1 97 ? 5.669 5.338 -9.932 1.00 77.88 97 ALA A N 1
ATOM 720 C CA . ALA A 1 97 ? 5.523 6.772 -10.145 1.00 77.88 97 ALA A CA 1
ATOM 721 C C . ALA A 1 97 ? 6.564 7.610 -9.383 1.00 77.88 97 ALA A C 1
ATOM 723 O O . ALA A 1 97 ? 7.107 8.564 -9.938 1.00 77.88 97 ALA A O 1
ATOM 724 N N . GLU A 1 98 ? 6.872 7.265 -8.130 1.00 76.50 98 GLU A N 1
ATOM 725 C CA . GLU A 1 98 ? 7.888 7.977 -7.346 1.00 76.50 98 GLU A CA 1
ATOM 726 C C . GLU A 1 98 ? 9.273 7.865 -7.999 1.00 76.50 98 GLU A C 1
ATOM 728 O O . GLU A 1 98 ? 9.992 8.858 -8.112 1.00 76.50 98 GLU A O 1
ATOM 733 N N . PHE A 1 99 ? 9.629 6.688 -8.515 1.00 72.06 99 PHE A N 1
ATOM 734 C CA . PHE A 1 99 ? 10.880 6.519 -9.247 1.00 72.06 99 PHE A CA 1
ATOM 735 C C . PHE A 1 99 ? 10.904 7.272 -10.578 1.00 72.06 99 PHE A C 1
ATOM 737 O O . PHE A 1 99 ? 11.922 7.879 -10.908 1.00 72.06 99 PHE A O 1
ATOM 744 N N . GLU A 1 100 ? 9.800 7.286 -11.331 1.00 70.69 100 GLU A N 1
ATOM 745 C CA . GLU A 1 100 ? 9.684 8.114 -12.539 1.00 70.69 100 GLU A CA 1
ATOM 746 C C . GLU A 1 100 ? 9.908 9.600 -12.223 1.00 70.69 100 GLU A C 1
ATOM 748 O O . GLU A 1 100 ? 10.569 10.300 -12.986 1.00 70.69 100 GLU A O 1
ATOM 753 N N . HIS A 1 101 ? 9.432 10.089 -11.075 1.00 68.75 101 HIS A N 1
ATOM 754 C CA . HIS A 1 101 ? 9.692 11.461 -10.629 1.00 68.75 101 HIS A CA 1
ATOM 755 C C . HIS A 1 101 ? 11.145 11.716 -10.228 1.00 68.75 101 HIS A C 1
ATOM 757 O O . HIS A 1 101 ? 11.638 12.826 -10.436 1.00 68.75 101 HIS A O 1
ATOM 763 N N . GLN A 1 102 ? 11.816 10.738 -9.618 1.00 65.12 102 GLN A N 1
ATOM 764 C CA . GLN A 1 102 ? 13.188 10.888 -9.123 1.00 65.12 102 GLN A CA 1
ATOM 765 C C . GLN A 1 102 ? 14.249 10.680 -10.217 1.00 65.12 102 GLN A C 1
ATOM 767 O O . GLN A 1 102 ? 15.282 11.346 -10.185 1.00 65.12 102 GLN A O 1
ATOM 772 N N . HIS A 1 103 ? 13.977 9.823 -11.207 1.00 60.06 103 HIS A N 1
ATOM 773 C CA . HIS A 1 103 ? 14.942 9.394 -12.234 1.00 60.06 103 HIS A CA 1
ATOM 774 C C . HIS A 1 103 ? 14.474 9.660 -13.678 1.00 60.06 103 HIS A C 1
ATOM 776 O O . HIS A 1 103 ? 15.136 9.269 -14.638 1.00 60.06 103 HIS A O 1
ATOM 782 N N . GLY A 1 104 ? 13.344 10.348 -13.871 1.00 50.84 104 GLY A N 1
ATOM 783 C CA . GLY A 1 104 ? 12.667 10.551 -15.162 1.00 50.84 104 GLY A CA 1
ATOM 784 C C . GLY A 1 104 ? 13.405 11.345 -16.246 1.00 50.84 104 GLY A C 1
ATOM 785 O O . GLY A 1 104 ? 12.816 11.614 -17.291 1.00 50.84 104 GLY A O 1
ATOM 786 N N . ASN A 1 105 ? 14.682 11.694 -16.061 1.00 43.91 105 ASN A N 1
ATOM 787 C CA . ASN A 1 105 ? 15.542 12.109 -17.175 1.00 43.91 105 ASN A CA 1
ATOM 788 C C . ASN A 1 105 ? 16.184 10.920 -17.917 1.00 43.91 105 ASN A C 1
ATOM 790 O O . ASN A 1 105 ? 16.772 11.117 -18.986 1.00 43.91 105 ASN A O 1
ATOM 794 N N . ALA A 1 106 ? 16.031 9.688 -17.425 1.00 43.56 106 ALA A N 1
ATOM 795 C CA . ALA A 1 106 ? 16.505 8.492 -18.106 1.00 43.56 106 ALA A CA 1
ATOM 796 C C . ALA A 1 106 ? 15.628 8.171 -19.332 1.00 43.56 106 ALA A C 1
ATOM 798 O O . ALA A 1 106 ? 14.553 7.571 -19.264 1.00 43.56 106 ALA A O 1
ATOM 799 N N . ARG A 1 107 ? 16.110 8.589 -20.506 1.00 42.84 107 ARG A N 1
ATOM 800 C CA . ARG A 1 107 ? 15.653 8.131 -21.823 1.00 42.84 107 ARG A CA 1
ATOM 801 C C . ARG A 1 107 ? 15.653 6.597 -21.878 1.00 42.84 107 ARG A C 1
ATOM 803 O O . ARG A 1 107 ? 16.698 5.988 -22.055 1.00 42.84 107 ARG A O 1
ATOM 810 N N . GLY A 1 108 ? 14.469 5.994 -21.855 1.00 34.84 108 GLY A N 1
ATOM 811 C CA . GLY A 1 108 ? 14.291 4.561 -22.082 1.00 34.84 108 GLY A CA 1
ATOM 812 C C . GLY A 1 108 ? 12.882 4.251 -22.560 1.00 34.84 108 GLY A C 1
ATOM 813 O O . GLY A 1 108 ? 12.031 3.820 -21.791 1.00 34.84 108 GLY A O 1
ATOM 814 N N . ARG A 1 109 ? 12.619 4.505 -23.847 1.00 39.62 109 ARG A N 1
ATOM 815 C CA . ARG A 1 109 ? 11.386 4.098 -24.534 1.00 39.62 109 ARG A CA 1
ATOM 816 C C . ARG A 1 109 ? 11.212 2.576 -24.445 1.00 39.62 109 ARG A C 1
ATOM 818 O O . ARG A 1 109 ? 11.754 1.846 -25.265 1.00 39.62 109 ARG A O 1
ATOM 825 N N . GLY A 1 110 ? 10.404 2.124 -23.495 1.00 34.69 110 GLY A N 1
ATOM 826 C CA . GLY A 1 110 ? 9.752 0.817 -23.493 1.00 34.69 110 GLY A CA 1
ATOM 827 C C . GLY A 1 110 ? 8.247 1.026 -23.588 1.00 34.69 110 GLY A C 1
ATOM 828 O O . GLY A 1 110 ? 7.544 1.044 -22.583 1.00 34.69 110 GLY A O 1
ATOM 829 N N . THR A 1 111 ? 7.766 1.287 -24.800 1.00 42.06 111 THR A N 1
ATOM 830 C CA . THR A 1 111 ? 6.368 1.595 -25.104 1.00 42.06 111 THR A CA 1
ATOM 831 C C . THR A 1 111 ? 5.474 0.376 -24.853 1.00 42.06 111 THR A C 1
ATOM 833 O O . THR A 1 111 ? 5.259 -0.438 -25.743 1.00 42.06 111 THR A O 1
ATOM 836 N N . LEU A 1 112 ? 4.892 0.277 -23.661 1.00 37.00 112 LEU A N 1
ATOM 837 C CA . LEU A 1 112 ? 3.600 -0.383 -23.459 1.00 37.00 112 LEU A CA 1
ATOM 838 C C . LEU A 1 112 ? 2.622 0.656 -22.915 1.00 37.00 112 LEU A C 1
ATOM 840 O O . LEU A 1 112 ? 2.206 0.648 -21.762 1.00 37.00 112 LEU A O 1
ATOM 844 N N . GLN A 1 113 ? 2.295 1.599 -23.795 1.00 38.72 113 GLN A N 1
ATOM 845 C CA . GLN A 1 113 ? 1.253 2.593 -23.599 1.00 38.72 113 GLN A CA 1
ATOM 846 C C . GLN A 1 113 ? -0.103 1.870 -23.657 1.00 38.72 113 GLN A C 1
ATOM 848 O O . GLN A 1 113 ? -0.719 1.763 -24.715 1.00 38.72 113 GLN A O 1
ATOM 853 N N . ARG A 1 114 ? -0.548 1.303 -22.529 1.00 39.72 114 ARG A N 1
ATOM 854 C CA . ARG A 1 114 ? -1.932 0.839 -22.379 1.00 39.72 114 ARG A CA 1
ATOM 855 C C . ARG A 1 114 ? -2.813 2.017 -21.977 1.00 39.72 114 ARG A C 1
ATOM 857 O O . ARG A 1 114 ? -2.565 2.684 -20.981 1.00 39.72 114 ARG A O 1
ATOM 864 N N . GLN A 1 115 ? -3.788 2.248 -22.848 1.00 33.09 115 GLN A N 1
ATOM 865 C CA . GLN A 1 115 ? -4.930 3.158 -22.798 1.00 33.09 115 GLN A CA 1
ATOM 866 C C . GLN A 1 115 ? -5.200 3.826 -21.441 1.00 33.09 115 GLN A C 1
ATOM 868 O O . GLN A 1 115 ? -5.712 3.220 -20.504 1.00 33.09 115 GLN A O 1
ATOM 873 N N . LEU A 1 116 ? -4.904 5.126 -21.426 1.00 40.44 116 LEU A N 1
ATOM 874 C CA . LEU A 1 116 ? -5.448 6.129 -20.521 1.00 40.44 116 LEU A CA 1
ATOM 875 C C . LEU A 1 116 ? -6.977 6.112 -20.617 1.00 40.44 116 LEU A C 1
ATOM 877 O O . LEU 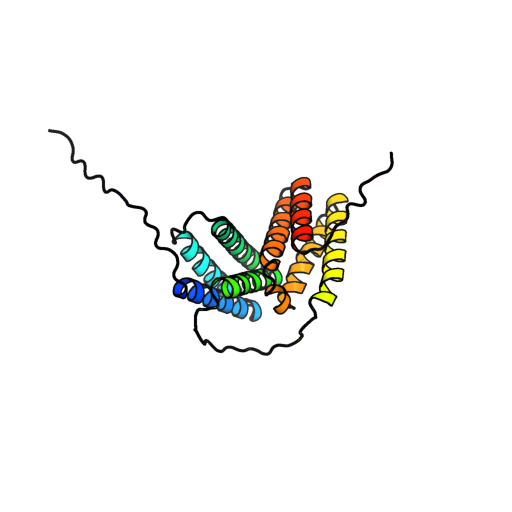A 1 116 ? -7.538 6.603 -21.596 1.00 40.44 116 LEU A O 1
ATOM 881 N N . HIS A 1 117 ? -7.651 5.588 -19.601 1.00 36.38 117 HIS A N 1
ATOM 882 C CA . HIS A 1 117 ? -9.043 5.929 -19.362 1.00 36.38 117 HIS A CA 1
ATOM 883 C C . HIS A 1 117 ? -9.212 6.484 -17.954 1.00 36.38 117 HIS A C 1
ATOM 885 O O . HIS A 1 117 ? -8.756 5.897 -16.981 1.00 36.38 117 HIS A O 1
ATOM 891 N N . GLN A 1 118 ? -9.914 7.619 -17.937 1.00 39.88 118 GLN A N 1
ATOM 892 C CA . GLN A 1 118 ? -10.419 8.379 -16.799 1.00 39.88 118 GLN A CA 1
ATOM 893 C C . GLN A 1 118 ? -9.352 9.156 -16.022 1.00 39.88 118 GLN A C 1
ATOM 895 O O . GLN A 1 118 ? -8.872 8.783 -14.961 1.00 39.88 118 GLN A O 1
ATOM 900 N N . THR A 1 119 ? -9.039 10.333 -16.566 1.00 38.25 119 THR A N 1
ATOM 901 C CA . THR A 1 119 ? -8.579 11.480 -15.786 1.00 38.25 119 THR A CA 1
ATOM 902 C C . THR A 1 119 ? -9.687 11.889 -14.812 1.00 38.25 119 THR A C 1
ATOM 904 O O . THR A 1 119 ? -10.475 12.791 -15.107 1.00 38.25 119 THR A O 1
ATOM 907 N N . GLU A 1 120 ? -9.787 11.228 -13.660 1.00 48.62 120 GLU A N 1
ATOM 908 C CA . GLU A 1 120 ? -10.454 11.845 -12.518 1.00 48.62 120 GLU A CA 1
ATOM 909 C C . GLU A 1 120 ? -9.594 13.030 -12.072 1.00 48.62 120 GLU A C 1
ATOM 911 O O . GLU A 1 120 ? -8.415 12.905 -11.740 1.00 48.62 120 GLU A O 1
ATOM 916 N N . ASN A 1 121 ? -10.177 14.226 -12.136 1.00 50.91 121 ASN A N 1
ATOM 917 C CA . ASN A 1 121 ? -9.544 15.443 -11.652 1.00 50.91 121 ASN A CA 1
ATOM 918 C C . ASN A 1 121 ? -9.206 15.240 -10.166 1.00 50.91 121 ASN A C 1
ATOM 920 O O . ASN A 1 121 ? -10.122 15.017 -9.373 1.00 50.91 121 ASN A O 1
ATOM 924 N N . LEU A 1 122 ? -7.933 15.361 -9.771 1.00 53.03 122 LEU A N 1
ATOM 925 C CA . LEU A 1 122 ? -7.472 15.235 -8.374 1.00 53.03 122 LEU A CA 1
ATOM 926 C C . LEU A 1 122 ? -8.336 16.064 -7.395 1.00 53.03 122 LEU A C 1
ATOM 928 O O . LEU A 1 122 ? -8.606 15.650 -6.268 1.00 53.03 122 LEU A O 1
ATOM 932 N N . HIS A 1 123 ? -8.838 17.212 -7.866 1.00 53.28 123 HIS A N 1
ATOM 933 C CA . HIS A 1 123 ? -9.756 18.101 -7.147 1.00 53.28 123 HIS A CA 1
ATOM 934 C C . HIS A 1 123 ? -11.104 17.469 -6.762 1.00 53.28 123 HIS A C 1
ATOM 936 O O . HIS A 1 123 ? -11.690 17.865 -5.758 1.00 53.28 123 HIS A O 1
ATOM 942 N N . SER A 1 124 ? -11.598 16.494 -7.526 1.00 63.34 124 SER A N 1
ATOM 943 C CA . SER A 1 124 ? -12.850 15.781 -7.234 1.00 63.34 124 SER A CA 1
ATOM 944 C C . SER A 1 124 ? -12.674 14.640 -6.225 1.00 63.34 124 SER A C 1
ATOM 946 O O . SER A 1 124 ? -13.626 14.275 -5.538 1.00 63.34 124 SER A O 1
ATOM 948 N N . VAL A 1 125 ? -11.447 14.128 -6.071 1.00 65.88 125 VAL A N 1
ATOM 949 C CA . VAL A 1 125 ? -11.144 12.964 -5.224 1.00 65.88 125 VAL A CA 1
ATOM 950 C C . VAL A 1 125 ? -10.721 13.369 -3.807 1.00 65.88 125 VAL A C 1
ATOM 952 O O . VAL A 1 125 ? -10.998 12.648 -2.848 1.00 65.88 125 VAL A O 1
ATOM 955 N N . GLN A 1 126 ? -10.123 14.553 -3.630 1.00 67.12 126 GLN A N 1
ATOM 956 C CA . GLN A 1 126 ? -9.717 15.056 -2.308 1.00 67.12 126 GLN A CA 1
ATOM 957 C C . GLN A 1 126 ? -10.847 15.082 -1.258 1.00 67.12 126 GLN A C 1
ATOM 959 O O . GLN A 1 126 ? -10.606 14.616 -0.142 1.00 67.12 126 GLN A O 1
ATOM 964 N N . PRO A 1 127 ? -12.081 15.542 -1.558 1.00 69.75 127 PRO A N 1
ATOM 965 C CA . PRO A 1 127 ? -13.178 15.511 -0.586 1.00 69.75 127 PRO A CA 1
ATOM 966 C C . PRO A 1 127 ? -13.579 14.086 -0.182 1.00 69.75 127 PRO A C 1
ATOM 968 O O . PRO A 1 127 ? -13.914 13.837 0.975 1.00 69.75 127 PRO A O 1
ATOM 971 N N . VAL A 1 128 ? -13.506 13.135 -1.120 1.00 74.94 128 VAL A N 1
ATOM 972 C CA . VAL A 1 128 ? -13.804 11.716 -0.870 1.00 74.94 128 VAL A CA 1
ATOM 973 C C . VAL A 1 128 ? -12.733 11.094 0.025 1.00 74.94 128 VAL A C 1
ATOM 975 O O . VAL A 1 128 ? -13.063 10.394 0.983 1.00 74.94 128 VAL A O 1
ATOM 978 N N . LEU A 1 129 ? -11.457 11.387 -0.243 1.00 75.25 129 LEU A N 1
ATOM 979 C CA . LEU A 1 129 ? -10.338 10.973 0.606 1.00 75.25 129 LEU A CA 1
ATOM 980 C C . LEU A 1 129 ? -10.469 11.554 2.017 1.00 75.25 129 LEU A C 1
ATOM 982 O O . LEU A 1 129 ? -10.304 10.829 2.994 1.00 75.25 129 LEU A O 1
ATOM 986 N N . ALA A 1 130 ? -10.834 12.833 2.124 1.00 75.31 130 ALA A N 1
ATOM 987 C CA . ALA A 1 130 ? -11.038 13.514 3.396 1.00 75.31 130 ALA A CA 1
ATOM 988 C C . ALA A 1 130 ? -12.169 12.905 4.229 1.00 75.31 130 ALA A C 1
ATOM 990 O O . ALA A 1 130 ? -11.978 12.631 5.416 1.00 75.31 130 ALA A O 1
ATOM 991 N N . GLY A 1 131 ? -13.322 12.647 3.605 1.00 78.25 131 GLY A N 1
ATOM 992 C CA . GLY A 1 131 ? -14.450 11.988 4.262 1.00 78.25 131 GLY A CA 1
ATOM 993 C C . GLY A 1 131 ? -14.077 10.597 4.772 1.00 78.25 131 GLY A C 1
ATOM 994 O O . GLY A 1 131 ? -14.269 10.299 5.947 1.00 78.25 131 GLY A O 1
ATOM 995 N N . ARG A 1 132 ? -13.435 9.780 3.927 1.00 84.88 132 ARG A N 1
ATOM 996 C CA . ARG A 1 132 ? -12.992 8.430 4.308 1.00 84.88 132 ARG A CA 1
ATOM 997 C C . ARG A 1 132 ? -11.942 8.446 5.413 1.00 84.88 132 ARG A C 1
ATOM 999 O O . ARG A 1 132 ? -11.976 7.589 6.288 1.00 84.88 132 ARG A O 1
ATOM 1006 N N . LEU A 1 133 ? -11.021 9.410 5.403 1.00 83.56 133 LEU A N 1
ATOM 1007 C CA . LEU A 1 133 ? -10.031 9.542 6.471 1.00 83.56 133 LEU A CA 1
ATOM 1008 C C . LEU A 1 133 ? -10.714 9.861 7.796 1.00 83.56 133 LEU A C 1
ATOM 1010 O O . LEU A 1 133 ? -10.433 9.198 8.789 1.00 83.56 133 LEU A O 1
ATOM 1014 N N . LYS A 1 134 ? -11.662 10.805 7.800 1.00 82.38 134 LYS A N 1
ATOM 1015 C CA . LYS A 1 134 ? -12.470 11.118 8.985 1.00 82.38 134 LYS A CA 1
ATOM 1016 C C . LYS A 1 134 ? -13.230 9.891 9.494 1.00 82.38 134 LYS A C 1
ATOM 1018 O O . LYS A 1 134 ? -13.196 9.616 10.690 1.00 82.38 134 LYS A O 1
ATOM 1023 N N . ASP A 1 135 ? -13.847 9.124 8.602 1.00 85.31 135 ASP A N 1
ATOM 1024 C CA . ASP A 1 135 ? -14.556 7.901 8.981 1.00 85.31 135 ASP A CA 1
ATOM 1025 C C . ASP A 1 135 ? -13.611 6.843 9.566 1.00 85.31 135 ASP A C 1
ATOM 1027 O O . ASP A 1 135 ? -13.974 6.161 10.526 1.00 85.31 135 ASP A O 1
ATOM 1031 N N . ALA A 1 136 ? -12.395 6.714 9.021 1.00 85.38 136 ALA A N 1
ATOM 1032 C CA . ALA A 1 136 ? -11.372 5.820 9.553 1.00 85.38 136 ALA A CA 1
ATOM 1033 C C . ALA A 1 136 ? -10.933 6.250 10.959 1.00 85.38 136 ALA A C 1
ATOM 1035 O O . ALA A 1 136 ? -10.859 5.396 11.840 1.00 85.38 136 ALA A O 1
ATOM 1036 N N . PHE A 1 137 ? -10.727 7.551 11.201 1.00 82.81 137 PHE A N 1
ATOM 1037 C CA . PHE A 1 137 ? -10.454 8.073 12.545 1.00 82.81 137 PHE A CA 1
ATOM 1038 C C . PHE A 1 137 ? -11.560 7.727 13.522 1.00 82.81 137 PHE A C 1
ATOM 1040 O O . PHE A 1 137 ? -11.302 7.089 14.535 1.00 82.81 137 PHE A O 1
ATOM 1047 N N . THR A 1 138 ? -12.800 8.079 13.185 1.00 86.12 138 THR A N 1
ATOM 1048 C CA . THR A 1 138 ? -13.944 7.813 14.055 1.00 86.12 138 THR A CA 1
ATOM 1049 C C . THR A 1 138 ? -14.117 6.316 14.315 1.00 86.12 138 THR A C 1
ATOM 1051 O O . THR A 1 138 ? -14.483 5.925 15.419 1.00 86.12 138 THR A O 1
ATOM 1054 N N . ALA A 1 139 ? -13.843 5.457 13.331 1.00 87.06 139 ALA A N 1
ATOM 1055 C CA . ALA A 1 139 ? -13.888 4.011 13.522 1.00 87.06 139 ALA A CA 1
ATOM 1056 C C . ALA A 1 139 ? -12.782 3.508 14.467 1.00 87.06 139 ALA A C 1
ATOM 1058 O O . ALA A 1 139 ? -13.059 2.646 15.299 1.00 87.06 139 ALA A O 1
ATOM 1059 N N . ILE A 1 140 ? -11.559 4.042 14.370 1.00 86.19 140 ILE A N 1
ATOM 1060 C CA . ILE A 1 140 ? -10.453 3.707 15.283 1.00 86.19 140 ILE A CA 1
ATOM 1061 C C . ILE A 1 140 ? -10.782 4.171 16.710 1.00 86.19 140 ILE A C 1
ATOM 1063 O O . ILE A 1 140 ? -10.716 3.360 17.634 1.00 86.19 140 ILE A O 1
ATOM 1067 N N . GLU A 1 141 ? -11.234 5.417 16.875 1.00 83.75 141 GLU A N 1
ATOM 1068 C CA . GLU A 1 141 ? -11.631 5.997 18.169 1.00 83.75 141 GLU A CA 1
ATOM 1069 C C . GLU A 1 141 ? -12.758 5.186 18.832 1.00 83.75 141 GLU A C 1
ATOM 1071 O O . GLU A 1 141 ? -12.717 4.890 20.027 1.00 83.75 141 GLU A O 1
ATOM 1076 N N . ARG A 1 142 ? -13.756 4.762 18.044 1.00 86.88 142 ARG A N 1
ATOM 1077 C CA . ARG A 1 142 ? -14.895 3.951 18.511 1.00 86.88 142 ARG A CA 1
ATOM 1078 C C . ARG A 1 142 ? -14.597 2.460 18.639 1.00 86.88 142 ARG A C 1
ATOM 1080 O O . ARG A 1 142 ? -15.499 1.697 18.973 1.00 86.88 142 ARG A O 1
ATOM 1087 N N . GLN A 1 143 ? -13.360 2.032 18.389 1.00 84.19 143 GLN A N 1
ATOM 1088 C CA . GLN A 1 143 ? -12.951 0.622 18.439 1.00 84.19 143 GLN A CA 1
ATOM 1089 C C . GLN A 1 143 ? -13.707 -0.269 17.438 1.00 84.19 143 GLN A C 1
ATOM 1091 O O . GLN A 1 143 ? -13.779 -1.490 17.579 1.00 84.19 143 GLN A O 1
ATOM 1096 N N . GLU A 1 144 ? -14.242 0.326 16.373 1.00 88.44 144 GLU A N 1
ATOM 1097 C CA . GLU A 1 144 ? -14.899 -0.368 15.270 1.00 88.44 144 GLU A CA 1
ATOM 1098 C C . GLU A 1 144 ? -13.829 -0.915 14.304 1.00 88.44 144 GLU A C 1
ATOM 1100 O O . GLU A 1 144 ? -13.770 -0.542 13.132 1.00 88.44 144 GLU A O 1
ATOM 1105 N N . ILE A 1 145 ? -12.955 -1.807 14.786 1.00 84.81 145 ILE A N 1
ATOM 1106 C CA . ILE A 1 145 ? -11.738 -2.248 14.077 1.00 84.81 145 ILE A CA 1
ATOM 1107 C C . ILE A 1 145 ? -12.031 -2.798 12.676 1.00 84.81 145 ILE A C 1
ATOM 1109 O O . ILE A 1 145 ? -11.415 -2.382 11.695 1.00 84.81 145 ILE A O 1
ATOM 1113 N N . ALA A 1 146 ? -13.034 -3.668 12.552 1.00 86.31 146 ALA A N 1
ATOM 1114 C CA . ALA A 1 146 ? -13.441 -4.224 11.261 1.00 86.31 146 ALA A CA 1
ATOM 1115 C C . ALA A 1 146 ? -13.973 -3.153 10.289 1.00 86.31 146 ALA A C 1
ATOM 1117 O O . ALA A 1 146 ? -13.938 -3.319 9.069 1.00 86.31 146 ALA A O 1
ATOM 1118 N N . LYS A 1 147 ? -14.506 -2.041 10.802 1.00 88.25 147 LYS A N 1
ATOM 1119 C CA . LYS A 1 147 ? -14.930 -0.906 9.978 1.00 88.25 147 LYS A CA 1
ATOM 1120 C C . LYS A 1 147 ? -13.731 -0.057 9.571 1.00 88.25 147 LYS A C 1
ATOM 1122 O O . LYS A 1 147 ? -13.624 0.256 8.391 1.00 88.25 147 LYS A O 1
ATOM 1127 N N . ALA A 1 148 ? -12.820 0.240 10.498 1.00 85.69 148 ALA A N 1
ATOM 1128 C CA . ALA A 1 148 ? -11.580 0.950 10.200 1.00 85.69 148 ALA A CA 1
ATOM 1129 C C . ALA A 1 148 ? -10.796 0.230 9.092 1.00 85.69 148 ALA A C 1
ATOM 1131 O O . ALA A 1 148 ? -10.489 0.835 8.071 1.00 85.69 148 ALA A O 1
ATOM 1132 N N . GLN A 1 149 ? -10.592 -1.084 9.218 1.00 85.94 149 GLN A N 1
ATOM 1133 C CA . GLN A 1 149 ? -9.923 -1.899 8.198 1.00 85.94 149 GLN A CA 1
ATOM 1134 C C . GLN A 1 149 ? -10.634 -1.858 6.839 1.00 85.94 149 GLN A C 1
ATOM 1136 O O . GLN A 1 149 ? -9.982 -1.693 5.812 1.00 85.94 149 GLN A O 1
ATOM 1141 N N . ARG A 1 150 ? -11.972 -1.945 6.806 1.00 88.75 150 ARG A N 1
ATOM 1142 C CA . ARG A 1 150 ? -12.734 -1.820 5.548 1.00 88.75 150 ARG A CA 1
ATOM 1143 C C . ARG A 1 150 ? -12.542 -0.459 4.883 1.00 88.75 150 ARG A C 1
ATOM 1145 O O . ARG A 1 150 ? -12.413 -0.395 3.663 1.00 88.75 150 ARG A O 1
ATOM 1152 N N . ILE A 1 151 ? -12.517 0.618 5.666 1.00 88.12 151 ILE A N 1
ATOM 1153 C CA . ILE A 1 151 ? -12.295 1.970 5.145 1.00 88.12 151 ILE A CA 1
ATOM 1154 C C . ILE A 1 151 ? -10.868 2.102 4.603 1.00 88.12 151 ILE A C 1
ATOM 1156 O O . ILE A 1 151 ? -10.699 2.590 3.485 1.00 88.12 151 ILE A O 1
ATOM 1160 N N . LEU A 1 152 ? -9.870 1.611 5.349 1.00 87.50 152 LEU A N 1
ATOM 1161 C CA . LEU A 1 152 ? -8.464 1.624 4.935 1.00 87.50 152 LEU A CA 1
ATOM 1162 C C . LEU A 1 152 ? -8.259 0.848 3.628 1.00 87.50 152 LEU A C 1
ATOM 1164 O O . LEU A 1 152 ? -7.664 1.367 2.685 1.00 87.50 152 LEU A O 1
ATOM 1168 N N . HIS A 1 153 ? -8.867 -0.335 3.513 1.00 87.00 153 HIS A N 1
ATOM 1169 C CA . HIS A 1 153 ? -8.838 -1.127 2.285 1.00 87.00 153 HIS A CA 1
ATOM 1170 C C . HIS A 1 153 ? -9.488 -0.385 1.101 1.00 87.00 153 HIS A C 1
ATOM 1172 O O . HIS A 1 153 ? -9.028 -0.460 -0.040 1.00 87.00 153 HIS A O 1
ATOM 1178 N N . GLY A 1 154 ? -10.519 0.418 1.369 1.00 85.12 154 GLY A N 1
ATOM 1179 C CA . GLY A 1 154 ? -11.142 1.278 0.370 1.00 85.12 154 GLY A CA 1
ATOM 1180 C C . GLY A 1 154 ? -10.182 2.272 -0.300 1.00 85.12 154 GLY A C 1
ATOM 1181 O O . GLY A 1 154 ? -10.427 2.629 -1.452 1.00 85.12 154 GLY A O 1
ATOM 1182 N N . PHE A 1 155 ? -9.099 2.701 0.364 1.00 84.38 155 PHE A N 1
ATOM 1183 C CA . PHE A 1 155 ? -8.084 3.564 -0.257 1.00 84.38 155 PHE A CA 1
ATOM 1184 C C . PHE A 1 155 ? -7.247 2.823 -1.297 1.00 84.38 155 PHE A C 1
ATOM 1186 O O . PHE A 1 155 ? -6.978 3.381 -2.359 1.00 84.38 155 PHE A O 1
ATOM 1193 N N . TYR A 1 156 ? -6.877 1.566 -1.037 1.00 87.00 156 TYR A N 1
ATOM 1194 C CA . TYR A 1 156 ? -6.128 0.771 -2.013 1.00 87.00 156 TYR A CA 1
ATOM 1195 C C . TYR A 1 156 ? -6.945 0.517 -3.276 1.00 87.00 156 TYR A C 1
ATOM 1197 O O . TYR A 1 156 ? -6.413 0.625 -4.373 1.00 87.00 156 TYR A O 1
ATOM 1205 N N . HIS A 1 157 ? -8.243 0.236 -3.135 1.00 85.44 157 HIS A N 1
ATOM 1206 C CA . HIS A 1 157 ? -9.142 0.106 -4.283 1.00 85.44 157 HIS A CA 1
ATOM 1207 C C . HIS A 1 157 ? -9.197 1.392 -5.110 1.00 85.44 157 HIS A C 1
ATOM 1209 O O . HIS A 1 157 ? -8.957 1.357 -6.312 1.00 85.44 157 HIS A O 1
ATOM 1215 N N . LEU A 1 158 ? -9.422 2.532 -4.452 1.00 83.25 158 LEU A N 1
ATOM 1216 C CA . LEU A 1 158 ? -9.475 3.830 -5.121 1.00 83.25 158 LEU A CA 1
ATOM 1217 C C . LEU A 1 158 ? -8.188 4.137 -5.901 1.00 83.25 158 LEU A C 1
ATOM 1219 O O . LEU A 1 158 ? -8.261 4.636 -7.017 1.00 83.25 158 LEU A O 1
ATOM 1223 N N . LEU A 1 159 ? -7.021 3.844 -5.320 1.00 80.31 159 LEU A N 1
ATOM 1224 C CA . LEU A 1 159 ? -5.717 4.124 -5.927 1.00 80.31 159 LEU A CA 1
ATOM 1225 C C . LEU A 1 159 ? -5.317 3.104 -6.996 1.00 80.31 159 LEU A C 1
ATOM 1227 O O . LEU A 1 159 ? -4.687 3.472 -7.985 1.00 80.31 159 LEU A O 1
ATOM 1231 N N . LYS A 1 160 ? -5.711 1.837 -6.841 1.00 81.19 160 LYS A N 1
ATOM 1232 C CA . LYS A 1 160 ? -5.588 0.832 -7.902 1.00 81.19 160 LYS A CA 1
ATOM 1233 C C . LYS A 1 160 ? -6.368 1.265 -9.144 1.00 81.19 160 LYS A C 1
ATOM 1235 O O . LYS A 1 160 ? -5.832 1.182 -10.247 1.00 81.19 160 LYS A O 1
ATOM 1240 N N . ASP A 1 161 ? -7.606 1.715 -8.955 1.00 80.56 161 ASP A N 1
ATOM 1241 C CA . ASP A 1 161 ? -8.502 2.059 -10.059 1.00 80.56 161 ASP A CA 1
ATOM 1242 C C . ASP A 1 161 ? -8.149 3.424 -10.691 1.00 80.56 161 ASP A C 1
ATOM 1244 O O . ASP A 1 161 ? -8.480 3.670 -11.848 1.00 80.56 161 ASP A O 1
ATOM 1248 N N . ASN A 1 162 ? -7.396 4.280 -9.982 1.00 74.31 162 ASN A N 1
ATOM 1249 C CA . ASN A 1 162 ? -7.009 5.623 -10.427 1.00 74.31 162 ASN A CA 1
ATOM 1250 C C . ASN A 1 162 ?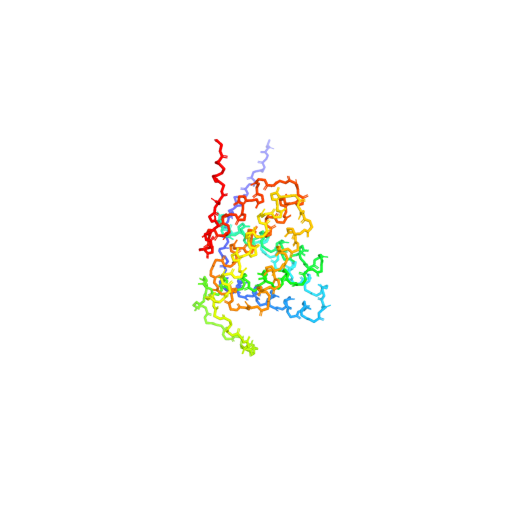 -5.488 5.839 -10.432 1.00 74.31 162 ASN A C 1
ATOM 1252 O O . ASN A 1 162 ? -4.926 6.519 -9.568 1.00 74.31 162 ASN A O 1
ATOM 1256 N N . LYS A 1 163 ? -4.812 5.327 -11.465 1.00 71.88 163 LYS A N 1
ATOM 1257 C CA . LYS A 1 163 ? -3.344 5.421 -11.615 1.00 71.88 163 LYS A CA 1
ATOM 1258 C C . LYS A 1 163 ? -2.797 6.853 -11.632 1.00 71.88 163 LYS A C 1
ATOM 1260 O O . LYS A 1 163 ? -1.669 7.075 -11.200 1.00 71.88 163 LYS A O 1
ATOM 1265 N N . GLU A 1 164 ? -3.572 7.831 -12.099 1.00 71.25 164 GLU A N 1
ATOM 1266 C CA . GLU A 1 164 ? -3.155 9.242 -12.089 1.00 71.25 164 GLU A CA 1
ATOM 1267 C C . GLU A 1 164 ? -2.979 9.788 -10.663 1.00 71.25 164 GLU A C 1
ATOM 1269 O O . GLU A 1 164 ? -2.092 10.607 -10.434 1.00 71.25 164 GLU A O 1
ATOM 1274 N N . LEU A 1 165 ? -3.743 9.289 -9.682 1.00 71.75 165 LEU A N 1
ATOM 1275 C CA . LEU A 1 165 ? -3.556 9.662 -8.275 1.00 71.75 165 LEU A CA 1
ATOM 1276 C C . LEU A 1 165 ? -2.218 9.152 -7.731 1.00 71.75 165 LEU A C 1
ATOM 1278 O O . LEU A 1 165 ? -1.605 9.804 -6.888 1.00 71.75 165 LEU A O 1
ATOM 1282 N N . CYS A 1 166 ? -1.722 8.021 -8.236 1.00 73.56 166 CYS A N 1
ATOM 1283 C CA . CYS A 1 166 ? -0.412 7.491 -7.858 1.00 73.56 166 CYS A CA 1
ATOM 1284 C C . CYS A 1 166 ? 0.756 8.342 -8.366 1.00 73.56 166 CYS A C 1
ATOM 1286 O O . CYS A 1 166 ? 1.851 8.217 -7.829 1.00 73.56 166 CYS A O 1
ATOM 1288 N N . LYS A 1 167 ? 0.529 9.235 -9.339 1.00 70.50 167 LYS A N 1
ATOM 1289 C CA . LYS A 1 167 ? 1.552 10.168 -9.834 1.00 70.50 167 LYS A CA 1
ATOM 1290 C C . LYS A 1 167 ? 1.790 11.360 -8.914 1.00 70.50 167 LYS A C 1
ATOM 1292 O O . LYS A 1 167 ? 2.737 12.108 -9.149 1.00 70.50 167 LYS A O 1
ATOM 1297 N N . ASP A 1 168 ? 0.967 11.574 -7.891 1.00 71.12 168 ASP A N 1
ATOM 1298 C CA . ASP A 1 168 ? 1.274 12.563 -6.861 1.00 71.12 168 ASP A CA 1
ATOM 1299 C C . ASP A 1 168 ? 2.408 12.035 -5.965 1.00 71.12 168 ASP A C 1
ATOM 1301 O O . ASP A 1 168 ? 2.317 10.941 -5.404 1.00 71.12 168 ASP A O 1
ATOM 1305 N N . LYS A 1 169 ? 3.468 12.836 -5.791 1.00 64.44 169 LYS A N 1
ATOM 1306 C CA . LYS A 1 169 ? 4.643 12.512 -4.955 1.00 64.44 169 LYS A CA 1
ATOM 1307 C C . LYS A 1 169 ? 4.280 12.159 -3.509 1.00 64.44 169 LYS A C 1
ATOM 1309 O O . LYS A 1 169 ? 5.049 11.534 -2.783 1.00 64.44 169 LYS A O 1
ATOM 1314 N N . LYS A 1 170 ? 3.105 12.579 -3.043 1.00 75.12 170 LYS A N 1
ATOM 1315 C CA . LYS A 1 170 ? 2.633 12.309 -1.685 1.00 75.12 170 LYS A CA 1
ATOM 1316 C C . LYS A 1 170 ? 1.862 11.000 -1.567 1.00 75.12 170 LYS A C 1
ATOM 1318 O O . LYS A 1 170 ? 1.655 10.540 -0.446 1.00 75.12 170 LYS A O 1
ATOM 1323 N N . THR A 1 171 ? 1.483 10.363 -2.674 1.00 77.81 171 THR A N 1
ATOM 1324 C CA . THR A 1 171 ? 0.680 9.133 -2.647 1.00 77.81 171 THR A CA 1
ATOM 1325 C C . THR A 1 171 ? 1.445 7.956 -2.060 1.00 77.81 171 THR A C 1
ATOM 1327 O O . THR A 1 171 ? 0.877 7.202 -1.273 1.00 77.81 171 THR A O 1
ATOM 1330 N N . LEU A 1 172 ? 2.747 7.827 -2.336 1.00 80.19 172 LEU A N 1
ATOM 1331 C CA . LEU A 1 172 ? 3.561 6.789 -1.697 1.00 80.19 172 LEU A CA 1
ATOM 1332 C C . LEU A 1 172 ? 3.648 7.002 -0.177 1.00 80.19 172 LEU A C 1
ATOM 1334 O O . LEU A 1 172 ? 3.572 6.048 0.593 1.00 80.19 172 LEU A O 1
ATOM 1338 N N . ILE A 1 173 ? 3.759 8.259 0.269 1.00 80.94 173 ILE A N 1
ATOM 1339 C CA . ILE A 1 173 ? 3.738 8.616 1.696 1.00 80.94 173 ILE A CA 1
ATOM 1340 C C . ILE A 1 173 ? 2.394 8.25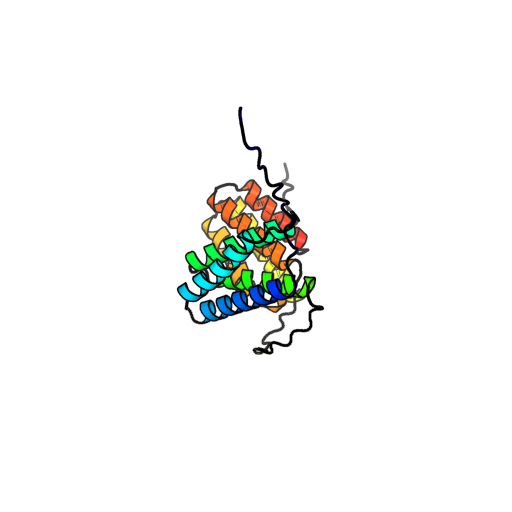8 2.324 1.00 80.94 173 ILE A C 1
ATOM 1342 O O . ILE A 1 173 ? 2.353 7.693 3.413 1.00 80.94 173 ILE A O 1
ATOM 1346 N N . PHE A 1 174 ? 1.309 8.557 1.621 1.00 82.38 174 PHE A N 1
ATOM 1347 C CA . PHE A 1 174 ? -0.033 8.238 2.064 1.00 82.38 174 PHE A CA 1
ATOM 1348 C C . PHE A 1 174 ? -0.256 6.729 2.196 1.00 82.38 174 PHE A C 1
ATOM 1350 O O . PHE A 1 174 ? -0.659 6.271 3.259 1.00 82.38 174 PHE A O 1
ATOM 1357 N N . LEU A 1 175 ? 0.058 5.945 1.161 1.00 85.62 175 LEU A N 1
ATOM 1358 C CA . LEU A 1 175 ? -0.089 4.487 1.176 1.00 85.62 175 LEU A CA 1
ATOM 1359 C C . LEU A 1 175 ? 0.763 3.822 2.256 1.00 85.62 175 LEU A C 1
ATOM 1361 O O . LEU A 1 175 ? 0.297 2.896 2.917 1.00 85.62 175 LEU A O 1
ATOM 1365 N N . HIS A 1 176 ? 1.982 4.319 2.463 1.00 85.38 176 HIS A N 1
ATOM 1366 C CA . HIS A 1 176 ? 2.850 3.876 3.551 1.00 85.38 176 HIS A CA 1
ATOM 1367 C C . HIS A 1 176 ? 2.199 4.108 4.917 1.00 85.38 176 HIS A C 1
ATOM 1369 O O . HIS A 1 176 ? 2.133 3.195 5.736 1.00 85.38 176 HIS A O 1
ATOM 1375 N N . ALA A 1 177 ? 1.616 5.286 5.138 1.00 86.31 177 ALA A N 1
ATOM 1376 C CA . ALA A 1 177 ? 0.917 5.580 6.380 1.00 86.31 177 ALA A CA 1
ATOM 1377 C C . ALA A 1 177 ? -0.358 4.734 6.563 1.00 86.31 177 ALA A C 1
ATOM 1379 O O . ALA A 1 177 ? -0.594 4.238 7.661 1.00 86.31 177 ALA A O 1
ATOM 1380 N N . ILE A 1 178 ? -1.144 4.497 5.503 1.00 89.06 178 ILE A N 1
ATOM 1381 C CA . ILE A 1 178 ? -2.291 3.570 5.547 1.00 89.06 178 ILE A CA 1
ATOM 1382 C C . ILE A 1 178 ? -1.826 2.170 5.959 1.00 89.06 178 ILE A C 1
ATOM 1384 O O . ILE A 1 178 ? -2.409 1.578 6.867 1.00 89.06 178 ILE A O 1
ATOM 1388 N N . HIS A 1 179 ? -0.749 1.667 5.350 1.00 89.81 179 HIS A N 1
ATOM 1389 C CA . HIS A 1 179 ? -0.174 0.370 5.693 1.00 89.81 179 HIS A CA 1
ATOM 1390 C C . HIS A 1 179 ? 0.243 0.299 7.168 1.00 89.81 179 HIS A C 1
ATOM 1392 O O . HIS A 1 179 ? -0.135 -0.632 7.878 1.00 89.81 179 HIS A O 1
ATOM 1398 N N . GLN A 1 180 ? 0.967 1.304 7.660 1.00 89.00 180 GLN A N 1
ATOM 1399 C CA . GLN A 1 180 ? 1.384 1.375 9.061 1.00 89.00 180 GLN A CA 1
ATOM 1400 C C . GLN A 1 180 ? 0.190 1.450 10.023 1.00 89.00 180 GLN A C 1
ATOM 1402 O O . GLN A 1 180 ? 0.183 0.766 11.046 1.00 89.00 180 GLN A O 1
ATOM 1407 N N . THR A 1 181 ? -0.855 2.213 9.687 1.00 88.50 181 THR A N 1
ATOM 1408 C CA . THR A 1 181 ? -2.104 2.250 10.458 1.00 88.50 181 THR A CA 1
ATOM 1409 C C . THR A 1 181 ? -2.748 0.861 10.539 1.00 88.50 181 THR A C 1
ATOM 1411 O O . THR A 1 181 ? -3.181 0.468 11.621 1.00 88.50 181 THR A O 1
ATOM 1414 N N . GLU A 1 182 ? -2.760 0.073 9.456 1.00 90.06 182 GLU A N 1
ATOM 1415 C CA . GLU A 1 182 ? -3.247 -1.317 9.495 1.00 90.06 182 GLU A CA 1
ATOM 1416 C C . GLU A 1 182 ? -2.427 -2.194 10.452 1.00 90.06 182 GLU A C 1
ATOM 1418 O O . GLU A 1 182 ? -3.012 -2.952 11.229 1.00 90.06 182 GLU A O 1
ATOM 1423 N N . GLN A 1 183 ? -1.092 -2.080 10.436 1.00 90.06 183 GLN A N 1
ATOM 1424 C CA . GLN A 1 183 ? -0.224 -2.839 11.347 1.00 90.06 183 GLN A CA 1
ATOM 1425 C C . GLN A 1 183 ? -0.460 -2.445 12.807 1.00 90.06 183 GLN A C 1
ATOM 1427 O O . GLN A 1 183 ? -0.599 -3.313 13.666 1.00 90.06 183 GLN A O 1
ATOM 1432 N N . TYR A 1 184 ? -0.576 -1.148 13.099 1.00 90.38 184 TYR A N 1
ATOM 1433 C CA . TYR A 1 184 ? -0.856 -0.682 14.455 1.00 90.38 184 TYR A CA 1
ATOM 1434 C C . TYR A 1 184 ? -2.233 -1.114 14.948 1.00 90.38 184 TYR A C 1
ATOM 1436 O O . TYR A 1 184 ? -2.364 -1.484 16.110 1.00 90.38 184 TYR A O 1
ATOM 1444 N N . ILE A 1 185 ? -3.241 -1.148 14.075 1.00 88.12 185 ILE A N 1
ATOM 1445 C CA . ILE A 1 185 ? -4.553 -1.714 14.403 1.00 88.12 185 ILE A CA 1
ATOM 1446 C C . ILE A 1 185 ? -4.434 -3.209 14.740 1.00 88.12 185 ILE A C 1
ATOM 1448 O O . ILE A 1 185 ? -4.995 -3.644 15.743 1.00 88.12 185 ILE A O 1
ATOM 1452 N N . LYS A 1 186 ? -3.679 -3.991 13.951 1.00 87.19 186 LYS A N 1
ATOM 1453 C CA . LYS A 1 186 ? -3.426 -5.421 14.227 1.00 87.19 186 LYS A CA 1
ATOM 1454 C C . LYS A 1 186 ? -2.702 -5.636 15.569 1.00 87.19 186 LYS A C 1
ATOM 1456 O O . LYS A 1 186 ? -2.908 -6.661 16.209 1.00 87.19 186 LYS A O 1
ATOM 1461 N N . GLN A 1 187 ? -1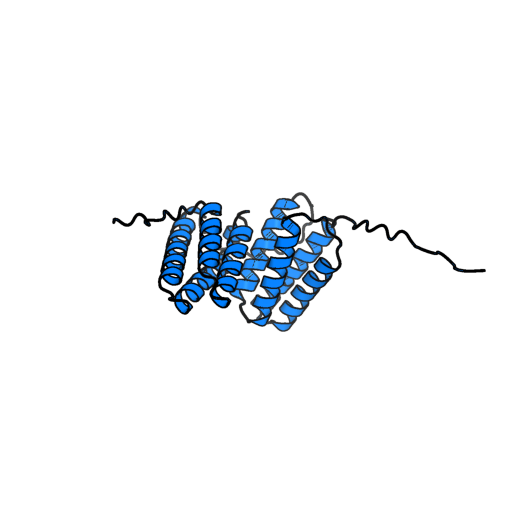.884 -4.674 15.994 1.00 88.25 187 GLN A N 1
ATOM 1462 C CA . GLN A 1 187 ? -1.122 -4.694 17.251 1.00 88.25 187 GLN A CA 1
ATOM 1463 C C . GLN A 1 187 ? -1.850 -4.028 18.437 1.00 88.25 187 GLN A C 1
ATOM 1465 O O . GLN A 1 187 ? -1.251 -3.870 19.496 1.00 88.25 187 GLN A O 1
ATOM 1470 N N . ASP A 1 188 ? -3.102 -3.587 18.262 1.00 85.56 188 ASP A N 1
ATOM 1471 C CA . ASP A 1 188 ? -3.868 -2.789 19.239 1.00 85.56 188 ASP A CA 1
ATOM 1472 C C . ASP A 1 188 ? -3.170 -1.474 19.680 1.00 85.56 188 ASP A C 1
ATOM 1474 O O . ASP A 1 188 ? -3.473 -0.876 20.712 1.00 85.56 188 ASP A O 1
ATOM 1478 N N . ALA A 1 189 ? -2.249 -0.956 18.862 1.00 88.44 189 ALA A N 1
ATOM 1479 C CA . ALA A 1 189 ? -1.481 0.267 19.098 1.00 88.44 189 ALA A CA 1
ATOM 1480 C C . ALA A 1 189 ? -2.214 1.522 18.578 1.00 88.44 189 ALA A C 1
ATOM 1482 O O . ALA A 1 189 ? -1.724 2.255 17.715 1.00 88.44 189 ALA A O 1
ATOM 1483 N N . ARG A 1 190 ? -3.409 1.789 19.110 1.00 83.38 190 ARG A N 1
ATOM 1484 C CA . ARG A 1 190 ? -4.373 2.776 18.571 1.00 83.38 190 ARG A CA 1
ATOM 1485 C C . ARG A 1 190 ? -3.839 4.199 18.473 1.00 83.38 190 ARG A C 1
ATOM 1487 O O . ARG A 1 190 ? -3.961 4.827 17.428 1.00 83.38 190 ARG A O 1
ATOM 1494 N N . SER A 1 191 ? -3.173 4.685 19.518 1.00 84.75 191 SER A N 1
ATOM 1495 C CA . SER A 1 191 ? -2.611 6.040 19.514 1.00 84.75 191 SER A CA 1
ATOM 1496 C C . SER A 1 191 ? -1.572 6.230 18.406 1.00 84.75 191 SER A C 1
ATOM 1498 O O . SER A 1 191 ? -1.482 7.313 17.835 1.00 84.75 191 SER A O 1
ATOM 1500 N N . LYS A 1 192 ? -0.825 5.174 18.049 1.00 88.12 192 LYS A N 1
ATOM 1501 C CA . LYS A 1 192 ? 0.093 5.202 16.902 1.00 88.12 192 LYS A CA 1
ATOM 1502 C C . LYS A 1 192 ? -0.674 5.161 15.583 1.00 88.12 192 LYS A C 1
ATOM 1504 O O . LYS A 1 192 ? -0.376 5.950 14.696 1.00 88.12 192 LYS A O 1
ATOM 1509 N N . ALA A 1 193 ? -1.696 4.308 15.481 1.00 85.69 193 ALA A N 1
ATOM 1510 C CA . ALA A 1 193 ? -2.565 4.224 14.306 1.00 85.69 193 ALA A CA 1
ATOM 1511 C C . ALA A 1 193 ? -3.186 5.588 13.948 1.00 85.69 193 ALA A C 1
ATOM 1513 O O . ALA A 1 193 ? -3.142 5.999 12.787 1.00 85.69 193 ALA A O 1
ATOM 1514 N N . GLU A 1 194 ? -3.698 6.309 14.950 1.00 84.12 194 GLU A N 1
ATOM 1515 C CA . GLU A 1 194 ? -4.261 7.655 14.801 1.00 84.12 194 GLU A CA 1
ATOM 1516 C C . GLU A 1 194 ? -3.200 8.694 14.430 1.00 84.12 194 GLU A C 1
ATOM 1518 O O . GLU A 1 194 ? -3.398 9.469 13.495 1.00 84.12 194 GLU A O 1
ATOM 1523 N N . GLN A 1 195 ? -2.059 8.719 15.124 1.00 86.31 195 GLN A N 1
ATOM 1524 C CA . GLN A 1 195 ? -0.982 9.670 14.828 1.00 86.31 195 GLN A CA 1
ATOM 1525 C C . GLN A 1 195 ? -0.454 9.505 13.399 1.00 86.31 195 GLN A C 1
ATOM 1527 O O . GLN A 1 195 ? -0.294 10.492 12.678 1.00 86.31 195 GLN A O 1
ATOM 1532 N N . THR A 1 196 ? -0.241 8.264 12.962 1.00 86.38 196 THR A N 1
ATOM 1533 C CA . THR A 1 196 ? 0.210 7.947 11.605 1.00 86.38 196 THR A CA 1
ATOM 1534 C C . THR A 1 196 ? -0.803 8.402 10.560 1.00 86.38 196 THR A C 1
ATOM 1536 O O . THR A 1 196 ? -0.435 9.076 9.595 1.00 86.38 196 THR A O 1
ATOM 1539 N N . LEU A 1 197 ? -2.089 8.116 10.774 1.00 83.69 197 LEU A N 1
ATOM 1540 C CA . LEU A 1 197 ? -3.139 8.527 9.848 1.00 83.69 197 LEU A CA 1
ATOM 1541 C C . LEU A 1 197 ? -3.288 10.062 9.814 1.00 83.69 197 LEU A C 1
ATOM 1543 O O . LEU A 1 197 ? -3.584 10.628 8.760 1.00 83.69 197 LEU A O 1
ATOM 1547 N N . GLN A 1 198 ? -3.059 10.759 10.940 1.00 82.06 198 GLN A N 1
ATOM 1548 C CA . GLN A 1 198 ? -3.111 12.232 11.013 1.00 82.06 198 GLN A CA 1
ATOM 1549 C C . GLN A 1 198 ? -1.968 12.852 10.217 1.00 82.06 198 GLN A C 1
ATOM 1551 O O . GLN A 1 198 ? -2.194 13.789 9.449 1.00 82.06 198 GLN A O 1
ATOM 1556 N N . GLY A 1 199 ? -0.764 12.291 10.343 1.00 76.81 199 GLY A N 1
ATOM 1557 C CA . GLY A 1 199 ? 0.381 12.673 9.520 1.00 76.81 199 GLY A CA 1
ATOM 1558 C C . GLY A 1 199 ? 0.106 12.480 8.026 1.00 76.81 199 GLY A C 1
ATOM 1559 O O . GLY A 1 199 ? 0.406 13.367 7.226 1.00 76.81 199 GLY A O 1
ATOM 1560 N N . ALA A 1 200 ? -0.537 11.369 7.651 1.00 75.62 200 ALA A N 1
ATOM 1561 C CA . ALA A 1 200 ? -0.919 11.072 6.269 1.00 75.62 200 ALA A CA 1
ATOM 1562 C C . ALA A 1 200 ? -1.900 12.104 5.698 1.00 75.62 200 ALA A C 1
ATOM 1564 O O . ALA A 1 200 ? -1.713 12.612 4.590 1.00 75.62 200 ALA A O 1
ATOM 1565 N N . ALA A 1 201 ? -2.935 12.438 6.471 1.00 74.62 201 ALA A N 1
ATOM 1566 C CA . ALA A 1 201 ? -3.939 13.411 6.072 1.00 74.62 201 ALA A CA 1
ATOM 1567 C C . ALA A 1 201 ? -3.329 14.811 5.910 1.00 74.62 201 ALA A C 1
ATOM 1569 O O . ALA A 1 201 ? -3.542 15.469 4.890 1.00 74.62 201 ALA A O 1
ATOM 1570 N N . PHE A 1 202 ? -2.484 15.223 6.860 1.00 71.94 202 PHE A N 1
ATOM 1571 C CA . PHE A 1 202 ? -1.752 16.483 6.778 1.00 71.94 202 PHE A CA 1
ATOM 1572 C C . PHE A 1 202 ? -0.852 16.543 5.536 1.00 71.94 202 PHE A C 1
ATOM 1574 O O . PHE A 1 202 ? -0.868 17.540 4.813 1.00 71.94 202 PHE A O 1
ATOM 1581 N N . ALA A 1 203 ? -0.118 15.465 5.237 1.00 65.38 203 ALA A N 1
ATOM 1582 C CA . ALA A 1 203 ? 0.725 15.389 4.047 1.00 65.38 203 ALA A CA 1
ATOM 1583 C C . ALA A 1 203 ? -0.099 15.608 2.768 1.00 65.38 203 ALA A C 1
ATOM 1585 O O . ALA A 1 203 ? 0.281 16.432 1.933 1.00 65.38 203 ALA A O 1
ATOM 1586 N N . LEU A 1 204 ? -1.266 14.970 2.650 1.00 65.00 204 LEU A N 1
ATOM 1587 C CA . LEU A 1 204 ? -2.180 15.130 1.514 1.00 65.00 204 LEU A CA 1
ATOM 1588 C C . LEU A 1 204 ? -2.895 16.493 1.441 1.00 65.00 204 LEU A C 1
ATOM 1590 O O . LEU A 1 204 ? -3.673 16.718 0.517 1.00 65.00 204 LEU A O 1
ATOM 1594 N N . GLY A 1 205 ? -2.657 17.414 2.383 1.00 62.50 205 GLY A N 1
ATOM 1595 C CA . GLY A 1 205 ? -3.401 18.677 2.460 1.00 62.50 205 GLY A CA 1
ATOM 1596 C C . GLY A 1 205 ? -4.858 18.488 2.893 1.00 62.50 205 GLY A C 1
ATOM 1597 O O . GLY A 1 205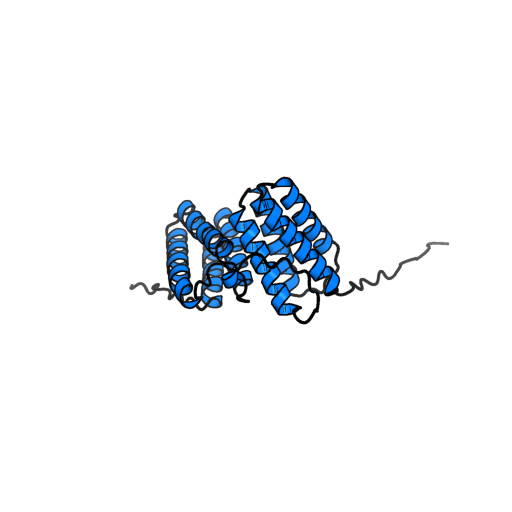 ? -5.663 19.412 2.810 1.00 62.50 205 GLY A O 1
ATOM 1598 N N . VAL A 1 206 ? -5.195 17.294 3.381 1.00 63.62 206 VAL A N 1
ATOM 1599 C CA . VAL A 1 206 ? -6.481 16.973 3.979 1.00 63.62 206 VAL A CA 1
ATOM 1600 C C . VAL A 1 206 ? -6.402 17.385 5.444 1.00 63.62 206 VAL A C 1
ATOM 1602 O O . VAL A 1 206 ? -5.935 16.644 6.308 1.00 63.62 206 VAL A O 1
ATOM 1605 N N . GLY A 1 207 ? -6.831 18.611 5.731 1.00 54.44 207 GLY A N 1
ATOM 1606 C CA . GLY A 1 207 ? -6.959 19.087 7.102 1.00 54.44 207 GLY A CA 1
ATOM 1607 C C . GLY A 1 207 ? -8.017 18.277 7.846 1.00 54.44 207 GLY A C 1
ATOM 1608 O O . GLY A 1 207 ? -9.204 18.582 7.764 1.00 54.44 207 GLY A O 1
ATOM 1609 N N . VAL A 1 208 ? -7.603 17.265 8.606 1.00 52.75 208 VAL A N 1
ATOM 1610 C CA . VAL A 1 208 ? -8.466 16.644 9.616 1.00 52.75 208 VAL A CA 1
ATOM 1611 C C . VAL A 1 208 ? -8.452 17.595 10.801 1.00 52.75 208 VAL A C 1
ATOM 1613 O O . VAL A 1 208 ? -7.648 17.464 11.721 1.00 52.75 208 VAL A O 1
ATOM 1616 N N . GLN A 1 209 ? -9.285 18.634 10.736 1.00 47.75 209 GLN A N 1
ATOM 1617 C CA . GLN A 1 209 ? -9.544 19.461 11.904 1.00 47.75 209 GLN A CA 1
ATOM 1618 C C . GLN A 1 209 ? -10.089 18.533 12.988 1.00 47.75 209 GLN A C 1
ATOM 1620 O O . GLN A 1 209 ? -11.220 18.054 12.898 1.00 47.75 209 GLN A O 1
ATOM 1625 N N . LYS A 1 210 ? -9.264 18.265 14.005 1.00 44.22 210 LYS A N 1
ATOM 1626 C CA . LYS A 1 210 ? -9.731 17.762 15.291 1.00 44.22 210 LYS A CA 1
ATOM 1627 C C . LYS A 1 210 ? -10.803 18.736 15.783 1.00 44.22 210 LYS A C 1
ATOM 1629 O O . LYS A 1 210 ? -10.481 19.759 16.375 1.00 44.22 210 LYS A O 1
ATOM 1634 N N . GLN A 1 211 ? -12.076 18.403 15.595 1.00 40.00 211 GLN A N 1
ATOM 1635 C CA . GLN A 1 211 ? -13.144 18.869 16.482 1.00 40.00 211 GLN A CA 1
ATOM 1636 C C . GLN A 1 211 ? -13.071 18.077 17.798 1.00 40.00 211 GLN A C 1
ATOM 1638 O O . GLN A 1 211 ? -14.038 17.469 18.231 1.00 40.00 211 GLN A O 1
ATOM 1643 N N . LEU A 1 212 ? -11.888 18.072 18.412 1.00 39.66 212 LEU A N 1
ATOM 1644 C CA . LEU A 1 212 ? -11.649 17.634 19.782 1.00 39.66 212 LEU A CA 1
ATOM 1645 C C . LEU A 1 212 ? -11.192 18.868 20.564 1.00 39.66 212 LEU A C 1
ATOM 1647 O O . LEU A 1 212 ? -10.046 18.991 20.984 1.00 39.66 212 LEU A O 1
ATOM 1651 N N . GLN A 1 213 ? -12.111 19.823 20.671 1.00 32.78 213 GLN A N 1
ATOM 1652 C CA . GLN A 1 213 ? -12.279 20.623 21.875 1.00 32.78 213 GLN A CA 1
ATOM 1653 C C . GLN A 1 213 ? -13.703 20.340 22.358 1.00 32.78 213 GLN A C 1
ATOM 1655 O O . GLN A 1 213 ? -14.635 21.091 22.088 1.00 32.78 213 GLN A O 1
ATOM 1660 N N . GLU A 1 214 ? -13.868 19.201 23.030 1.00 36.03 214 GLU A N 1
ATOM 1661 C CA . GLU A 1 214 ? -14.773 19.149 24.178 1.00 36.03 214 GLU A CA 1
ATOM 1662 C C . GLU A 1 214 ? -14.195 20.199 25.156 1.00 36.03 214 GLU A C 1
ATOM 1664 O O . GLU A 1 214 ? -13.003 20.187 25.440 1.00 36.03 214 GLU A O 1
ATOM 1669 N N . GLY A 1 215 ? -14.896 21.254 25.559 1.00 38.31 215 GLY A N 1
ATOM 1670 C CA . GLY A 1 215 ? -16.284 21.209 25.963 1.00 38.31 215 GLY A CA 1
ATOM 1671 C C . GLY A 1 215 ? -16.401 20.513 27.311 1.00 38.31 215 GLY A C 1
ATOM 1672 O O . GLY A 1 215 ? -17.263 19.663 27.412 1.00 38.31 215 GLY A O 1
ATOM 1673 N N . HIS A 1 216 ? -15.530 20.829 28.279 1.00 32.12 216 HIS A N 1
ATOM 1674 C CA . HIS A 1 216 ? -15.762 20.733 29.726 1.00 32.12 216 HIS A CA 1
ATOM 1675 C C . HIS A 1 216 ? -14.766 21.619 30.483 1.00 32.12 216 HIS A C 1
ATOM 1677 O O . HIS A 1 216 ? -13.556 21.544 30.176 1.00 32.12 216 HIS A O 1
#

Secondary structure (DSSP, 8-state):
--------------PPPPHHHHHHHHHHHHHHHHHHHTT-HHHHHHHHHHHHHHHHTS-----HHHHHHHHHHHHHHHHHHTT-HHHHHHHHHHHHHHHHHHHTT----------------HHHHHHHHHHHHHHHHHHHHTT-HHHHHHHHHHHHHHHHH-HHHHTSTTHHHHHHHHHHHHHHHHTT-HHHHHHHHHHHHHHTT-----------